Protein AF-A0A564XZX8-F1 (afdb_monomer_lite)

Secondary structure (DSSP, 8-state):
-----------PPPTTS--GGGSSS-EEEEEPPPPP-EEPSS--GGGGGG--HHHHHHHT--SSPPTT---SEEEE--EEEEE-SSSSGGGPEEE-HHHHHHTTPPPPPSEEEE---EEEEEEEEEEEPPPS-SSSEEEEEEEEEEEEEEE-TT-PEEEEEE-HHHHHHHH-S-EEEEEE-SSSSPEEEEEES--HHHHHHHTT-TTEEEE---TTS-EEEEEEPSPP--EEEEEEE-PPPPPS-SSSS------EEEEEEE---S-----

Foldseek 3Di:
DDDPDPPPPPDDDDPVPDDLVPQPFDKDKDKDDKDAWDFDPDPFVCVLCQEEALVCVVVVDDNADPPPRPFRGKIFMDIFIWGHHDPDPVRTDTDDPVSCVVVVHDTDDGMDGFDHKDKHKHWYWWDWDPFPDQAFKGKIWTDIWMWMWIADRVRDTDIDIDDLVVCCVGVNDQWWWKWQPPDLDITIGIDRPDDPVSVVVPVVDPRIDTFDDDPPGIRMDMGHHHHDFDFDWDWAKDDWDPWPDPDDDTDIDIDIDTDGDGDDPDDDDDD

pLDDT: mean 75.18, std 15.31, range [30.73, 94.5]

Radius of gyration: 41.41 Å; chains: 1; bounding box: 134×39×128 Å

Structure (mmCIF, N/CA/C/O backbone):
data_AF-A0A564XZX8-F1
#
_entry.id   AF-A0A564XZX8-F1
#
loop_
_atom_site.group_PDB
_atom_site.id
_atom_site.type_symbol
_atom_site.label_atom_id
_atom_site.label_alt_id
_atom_site.label_comp_id
_atom_site.label_asym_id
_atom_site.label_entity_id
_atom_site.label_seq_id
_atom_site.pdbx_PDB_ins_code
_atom_site.Cartn_x
_atom_site.Cartn_y
_atom_site.Cartn_z
_atom_site.occupancy
_atom_site.B_iso_or_equiv
_atom_site.auth_seq_id
_atom_site.auth_comp_id
_atom_site.auth_asym_id
_atom_site.auth_atom_id
_atom_site.pdbx_PDB_model_num
ATOM 1 N N . ARG A 1 1 ? -71.386 -5.939 56.416 1.00 38.88 1 ARG A N 1
ATOM 2 C CA . ARG A 1 1 ? -70.544 -6.925 55.703 1.00 38.88 1 ARG A CA 1
ATOM 3 C C . ARG A 1 1 ? -69.203 -6.256 55.475 1.00 38.88 1 ARG A C 1
ATOM 5 O O . ARG A 1 1 ? -69.186 -5.059 55.227 1.00 38.88 1 ARG A O 1
ATOM 12 N N . THR A 1 2 ? -68.163 -7.020 55.753 1.00 33.56 2 THR A N 1
ATOM 13 C CA . THR A 1 2 ? -66.735 -6.713 55.861 1.00 33.56 2 THR A CA 1
ATOM 14 C C . THR A 1 2 ? -66.173 -5.841 54.737 1.00 33.56 2 THR A C 1
ATOM 16 O O . THR A 1 2 ? -66.575 -5.964 53.584 1.00 33.56 2 THR A O 1
ATOM 19 N N . LEU A 1 3 ? -65.249 -4.954 55.116 1.00 39.19 3 LEU A N 1
ATOM 20 C CA . LEU A 1 3 ? -64.296 -4.296 54.228 1.00 39.19 3 LEU A CA 1
ATOM 21 C C . LEU A 1 3 ? -63.216 -5.331 53.884 1.00 39.19 3 LEU A C 1
ATOM 23 O O . LEU A 1 3 ? -62.416 -5.655 54.755 1.00 39.19 3 LEU A O 1
ATOM 27 N N . ASP A 1 4 ? -63.196 -5.842 52.655 1.00 39.91 4 ASP A N 1
ATOM 28 C CA . ASP A 1 4 ? -62.047 -6.590 52.133 1.00 39.91 4 ASP A CA 1
ATOM 29 C C . ASP A 1 4 ? -61.182 -5.615 51.333 1.00 39.91 4 ASP A C 1
ATOM 31 O O . ASP A 1 4 ? -61.347 -5.423 50.126 1.00 39.91 4 ASP A O 1
ATOM 35 N N . GLY A 1 5 ? -60.296 -4.928 52.056 1.00 40.62 5 GLY A N 1
ATOM 36 C CA . GLY A 1 5 ? -59.147 -4.266 51.462 1.00 40.62 5 GLY A CA 1
ATOM 37 C C . GLY A 1 5 ? -58.208 -5.348 50.951 1.00 40.62 5 GLY A C 1
ATOM 38 O O . GLY A 1 5 ? -57.590 -6.058 51.736 1.00 40.62 5 GLY A O 1
ATOM 39 N N . VAL A 1 6 ? -58.134 -5.502 49.633 1.00 47.78 6 VAL A N 1
ATOM 40 C CA . VAL A 1 6 ? -57.022 -6.215 49.013 1.00 47.78 6 VAL A CA 1
ATOM 41 C C . VAL A 1 6 ? -55.810 -5.322 49.222 1.00 47.78 6 VAL A C 1
ATOM 43 O O . VAL A 1 6 ? -55.776 -4.203 48.707 1.00 47.78 6 VAL A O 1
ATOM 46 N N . ASP A 1 7 ? -54.868 -5.795 50.027 1.00 45.97 7 ASP A N 1
ATOM 47 C CA . ASP A 1 7 ? -53.570 -5.176 50.260 1.00 45.97 7 ASP A CA 1
ATOM 48 C C . ASP A 1 7 ? -52.803 -5.063 48.932 1.00 45.97 7 ASP A C 1
ATOM 50 O O . ASP A 1 7 ? -51.959 -5.884 48.576 1.00 45.97 7 ASP A O 1
ATOM 54 N N . ASN A 1 8 ? -53.120 -4.019 48.168 1.00 45.31 8 ASN A N 1
ATOM 55 C CA . ASN A 1 8 ? -52.358 -3.561 47.017 1.00 45.31 8 ASN A CA 1
ATOM 56 C C . ASN A 1 8 ? -51.110 -2.834 47.530 1.00 45.31 8 ASN A C 1
ATOM 58 O O . ASN A 1 8 ? -50.985 -1.615 47.397 1.00 45.31 8 ASN A O 1
ATOM 62 N N . TYR A 1 9 ? -50.182 -3.570 48.142 1.00 50.59 9 TYR A N 1
ATOM 63 C CA . TYR A 1 9 ? -48.851 -3.038 48.403 1.00 50.59 9 TYR A CA 1
ATOM 64 C C . TYR A 1 9 ? -48.095 -2.941 47.078 1.00 50.59 9 TYR A C 1
ATOM 66 O O . TYR A 1 9 ? -47.495 -3.902 46.602 1.00 50.59 9 TYR A O 1
ATOM 74 N N . VAL A 1 10 ? -48.110 -1.751 46.481 1.00 49.25 10 VAL A N 1
ATOM 75 C CA . VAL A 1 10 ? -47.089 -1.347 45.514 1.00 49.25 10 VAL A CA 1
ATOM 76 C C . VAL A 1 10 ? -45.906 -0.848 46.337 1.00 49.25 10 VAL A C 1
ATOM 78 O O . VAL A 1 10 ? -45.852 0.313 46.734 1.00 49.25 10 VAL A O 1
ATOM 81 N N . GLY A 1 11 ? -44.992 -1.756 46.674 1.00 52.75 11 GLY A N 1
ATOM 82 C CA . GLY A 1 11 ? -43.720 -1.383 47.279 1.00 52.75 11 GLY A CA 1
ATOM 83 C C . GLY A 1 11 ? -42.841 -0.720 46.226 1.00 52.75 11 GLY A C 1
ATOM 84 O O . GLY A 1 11 ? -42.364 -1.388 45.314 1.00 52.75 11 GLY A O 1
ATOM 85 N N . THR A 1 12 ? -42.634 0.587 46.333 1.00 53.91 12 THR A N 1
ATOM 86 C CA . THR A 1 12 ? -41.534 1.269 45.646 1.00 53.91 12 THR A CA 1
ATOM 87 C C . THR A 1 12 ? -40.365 1.357 46.615 1.00 53.91 12 THR A C 1
ATOM 89 O O . THR A 1 12 ? -40.572 1.724 47.773 1.00 53.91 12 THR A O 1
ATOM 92 N N . GLU A 1 13 ? -39.152 1.027 46.171 1.00 54.97 13 GLU A N 1
ATOM 93 C CA . GLU A 1 13 ? -37.941 1.238 46.970 1.00 54.97 13 GLU A CA 1
ATOM 94 C C . GLU A 1 13 ? -37.908 2.690 47.485 1.00 54.97 13 GLU A C 1
ATOM 96 O O . GLU A 1 13 ? -37.969 3.642 46.706 1.00 54.97 13 GLU A O 1
ATOM 101 N N . SER A 1 14 ? -37.874 2.865 48.810 1.00 53.12 14 SER A N 1
ATOM 102 C CA . SER A 1 14 ? -37.805 4.178 49.456 1.00 53.12 14 SER A CA 1
ATOM 103 C C . SER A 1 14 ? -36.357 4.526 49.779 1.00 53.12 14 SER A C 1
ATOM 105 O O . SER A 1 14 ? -35.626 3.723 50.359 1.00 53.12 14 SER A O 1
ATOM 107 N N . VAL A 1 15 ? -35.963 5.762 49.461 1.00 52.53 15 VAL A N 1
ATOM 108 C CA . VAL A 1 15 ? -34.644 6.333 49.782 1.00 52.53 15 VAL A CA 1
ATOM 109 C C . VAL A 1 15 ? -34.392 6.373 51.297 1.00 52.53 15 VAL A C 1
ATOM 111 O O . VAL A 1 15 ? -33.235 6.333 51.708 1.00 52.53 15 VAL A O 1
ATOM 114 N N . GLU A 1 16 ? -35.452 6.404 52.111 1.00 53.22 16 GLU A N 1
ATOM 115 C CA . GLU A 1 16 ? -35.404 6.468 53.579 1.00 53.22 16 GLU A CA 1
ATOM 116 C C . GLU A 1 16 ? -35.283 5.089 54.248 1.00 53.22 16 GLU A C 1
ATOM 118 O O . GLU A 1 16 ? -34.921 5.007 55.418 1.00 53.22 16 GLU A O 1
ATOM 123 N N . CYS A 1 17 ? -35.564 3.996 53.530 1.00 55.59 17 CYS A N 1
ATOM 124 C CA . CYS A 1 17 ? -35.604 2.645 54.104 1.00 55.59 17 CYS A CA 1
ATOM 125 C C . CYS A 1 17 ? -34.334 1.819 53.850 1.00 55.59 17 CYS A C 1
ATOM 127 O O . CYS A 1 17 ? -34.326 0.623 54.142 1.00 55.59 17 CYS A O 1
ATOM 129 N N . PHE A 1 18 ? -33.281 2.418 53.286 1.00 59.75 18 PHE A N 1
ATOM 130 C CA . PHE A 1 18 ? -32.110 1.673 52.834 1.00 59.75 18 PHE A CA 1
ATOM 131 C C . PHE A 1 18 ? -30.796 2.198 53.433 1.00 59.75 18 PHE A C 1
ATOM 133 O O . PHE A 1 18 ? -30.196 3.146 52.921 1.00 59.75 18 PHE A O 1
ATOM 140 N N . GLU A 1 19 ? -30.346 1.554 54.517 1.00 63.94 19 GLU A N 1
ATOM 141 C CA . GLU A 1 19 ? -29.081 1.838 55.204 1.00 63.94 19 GLU A CA 1
ATOM 142 C C . GLU A 1 19 ? -28.016 0.779 54.859 1.00 63.94 19 GLU A C 1
ATOM 144 O O . GLU A 1 19 ? -28.132 -0.397 55.206 1.00 63.94 19 GLU A O 1
ATOM 149 N N . VAL A 1 20 ? -26.948 1.203 54.174 1.00 63.47 20 VAL A N 1
ATOM 150 C CA . VAL A 1 20 ? -25.816 0.341 53.769 1.00 63.47 20 VAL A CA 1
ATOM 151 C C . VAL A 1 20 ? -25.024 -0.153 54.993 1.00 63.47 20 VAL A C 1
ATOM 153 O O . VAL A 1 20 ? -24.454 -1.240 54.971 1.00 63.47 20 VAL A O 1
ATOM 156 N N . SER A 1 21 ? -25.040 0.618 56.085 1.00 63.91 21 SER A N 1
ATOM 157 C CA . SER A 1 21 ? -24.352 0.363 57.362 1.00 63.91 21 SER A CA 1
ATOM 158 C C . SER A 1 21 ? -24.792 -0.926 58.073 1.00 63.91 21 SER A C 1
ATOM 160 O O . SER A 1 21 ? -24.014 -1.483 58.845 1.00 63.91 21 SER A O 1
ATOM 162 N N . GLY A 1 22 ? -26.014 -1.412 57.819 1.00 61.94 22 GLY A N 1
ATOM 163 C CA . GLY A 1 22 ? -26.569 -2.625 58.435 1.00 61.94 22 GLY A CA 1
ATOM 164 C C . GLY A 1 22 ? -26.356 -3.914 57.634 1.00 61.94 22 GLY A C 1
ATOM 165 O O . GLY A 1 22 ? -26.648 -5.004 58.131 1.00 61.94 22 GLY A O 1
ATOM 166 N N . CYS A 1 23 ? -25.861 -3.819 56.397 1.00 62.38 23 CYS A N 1
ATOM 167 C CA . CYS A 1 23 ? -25.606 -4.984 55.555 1.00 62.38 23 CYS A CA 1
ATOM 168 C C . CYS A 1 23 ? -24.287 -5.644 55.986 1.00 62.38 23 CYS A C 1
ATOM 170 O O . CYS A 1 23 ? -23.209 -5.109 55.757 1.00 62.38 23 CYS A O 1
ATOM 172 N N . GLY A 1 24 ? -24.353 -6.812 56.630 1.00 57.25 24 GLY A N 1
ATOM 173 C CA . GLY A 1 24 ? -23.163 -7.607 56.936 1.00 57.25 24 GLY A CA 1
ATOM 174 C C . GLY A 1 24 ? -22.473 -8.080 55.652 1.00 57.25 24 GLY A C 1
ATOM 175 O O . GLY A 1 24 ? -22.951 -9.011 55.006 1.00 57.25 24 GLY A O 1
ATOM 176 N N . GLY A 1 25 ? -21.363 -7.437 55.287 1.00 64.88 25 GLY A N 1
ATOM 177 C CA . GLY A 1 25 ? -20.557 -7.748 54.102 1.00 64.88 25 GLY A CA 1
ATOM 178 C C . GLY A 1 25 ? -20.136 -6.489 53.341 1.00 64.88 25 GLY A C 1
ATOM 179 O O . GLY A 1 25 ? -20.838 -5.484 53.350 1.00 64.88 25 GLY A O 1
ATOM 180 N N . GLU A 1 26 ? -18.982 -6.532 52.679 1.00 82.12 26 GLU A N 1
ATOM 181 C CA . GLU A 1 26 ? -18.494 -5.413 51.867 1.00 82.12 26 GLU A CA 1
ATOM 182 C C . GLU A 1 26 ? -19.137 -5.440 50.468 1.00 82.12 26 GLU A C 1
ATOM 184 O O . GLU A 1 26 ? -19.206 -6.490 49.819 1.00 82.12 26 GLU A O 1
ATOM 189 N N . PHE A 1 27 ? -19.625 -4.283 50.003 1.00 86.56 27 PHE A N 1
ATOM 190 C CA . PHE A 1 27 ? -20.025 -4.089 48.609 1.00 86.56 27 PHE A CA 1
ATOM 191 C C . PHE A 1 27 ? -18.779 -3.942 47.742 1.00 86.56 27 PHE A C 1
ATOM 193 O O . PHE A 1 27 ? -17.814 -3.285 48.136 1.00 86.56 27 PHE A O 1
ATOM 200 N N . LYS A 1 28 ? -18.800 -4.517 46.540 1.00 89.69 28 LYS A N 1
ATOM 201 C CA . LYS A 1 28 ? -17.717 -4.346 45.568 1.00 89.69 28 LYS A CA 1
ATOM 202 C C . LYS A 1 28 ? -18.246 -4.363 44.141 1.00 89.69 28 LYS A C 1
ATOM 204 O O . LYS A 1 28 ? -19.210 -5.059 43.825 1.00 89.69 28 LYS A O 1
ATOM 209 N N . TRP A 1 29 ? -17.568 -3.623 43.271 1.00 91.44 29 TRP A N 1
ATOM 210 C CA . TRP A 1 29 ? -17.740 -3.758 41.831 1.00 91.44 29 TRP A CA 1
ATOM 211 C C . TRP A 1 29 ? -16.924 -4.943 41.331 1.00 91.44 29 TRP A C 1
ATOM 213 O O . TRP A 1 29 ? -15.715 -5.010 41.559 1.00 91.44 29 TRP A O 1
ATOM 223 N N . ILE A 1 30 ? -17.570 -5.846 40.606 1.00 91.38 30 ILE A N 1
ATOM 224 C CA . ILE A 1 30 ? -16.895 -6.876 39.820 1.00 91.38 30 ILE A CA 1
ATOM 225 C C . ILE A 1 30 ? -17.056 -6.552 38.340 1.00 91.38 30 ILE A C 1
ATOM 227 O O . ILE A 1 30 ? -18.105 -6.079 37.899 1.00 91.38 30 ILE A O 1
ATOM 231 N N . THR A 1 31 ? -16.000 -6.777 37.566 1.00 93.38 31 THR A N 1
ATOM 232 C CA . THR A 1 31 ? -16.025 -6.547 36.122 1.00 93.38 31 THR A CA 1
ATOM 233 C C . THR A 1 31 ? -15.784 -7.836 35.371 1.00 93.38 31 THR A C 1
ATOM 235 O O . THR A 1 31 ? -14.915 -8.614 35.763 1.00 93.38 31 THR A O 1
ATOM 238 N N . SER A 1 32 ? -16.478 -8.019 34.250 1.00 93.75 32 SER A N 1
ATOM 239 C CA . SER A 1 32 ? -16.121 -9.072 33.302 1.00 93.75 32 SER A CA 1
ATOM 240 C C . SER A 1 32 ? -14.749 -8.804 32.676 1.00 93.75 32 SER A C 1
ATOM 242 O O . SER A 1 32 ? -14.216 -7.687 32.728 1.00 93.75 32 SER A O 1
ATOM 244 N N . ALA A 1 33 ? -14.211 -9.817 31.996 1.00 94.44 33 ALA A N 1
ATOM 245 C CA . ALA A 1 33 ? -13.162 -9.592 31.013 1.00 94.44 33 ALA A CA 1
ATOM 246 C C . ALA A 1 33 ? -13.639 -8.594 29.939 1.00 94.44 33 ALA A C 1
ATOM 248 O O . ALA A 1 33 ? -14.839 -8.470 29.667 1.00 94.44 33 ALA A O 1
ATOM 249 N N . TRP A 1 34 ? -12.689 -7.873 29.344 1.00 92.56 34 TRP A N 1
ATOM 250 C CA . TRP A 1 34 ? -12.960 -7.021 28.190 1.00 92.56 34 TRP A CA 1
ATOM 251 C C . TRP A 1 34 ? -13.344 -7.863 26.973 1.00 92.56 34 TRP A C 1
ATOM 253 O O . TRP A 1 34 ? -12.759 -8.920 26.742 1.00 92.56 34 TRP A O 1
ATOM 263 N N . SER A 1 35 ? -14.284 -7.364 26.173 1.00 91.12 35 SER A N 1
ATOM 264 C CA . SER A 1 35 ? -14.565 -7.903 24.846 1.00 91.12 35 SER A CA 1
ATOM 265 C C . SER A 1 35 ? -13.373 -7.716 23.906 1.00 91.12 35 SER A C 1
ATOM 267 O O . SER A 1 35 ? -12.480 -6.897 24.150 1.00 91.12 35 SER A O 1
ATOM 269 N N . GLU A 1 36 ? -13.419 -8.402 22.765 1.00 87.31 36 GLU A N 1
ATOM 270 C CA . GLU A 1 36 ? -12.578 -8.058 21.620 1.00 87.31 36 GLU A CA 1
ATOM 271 C C . GLU A 1 36 ? -12.793 -6.597 21.198 1.00 87.31 36 GLU A C 1
ATOM 273 O O . GLU A 1 36 ? -13.852 -5.999 21.443 1.00 87.31 36 GLU A O 1
ATOM 278 N N . CYS A 1 37 ? -11.760 -6.011 20.590 1.00 83.50 37 CYS A N 1
ATOM 279 C CA . CYS A 1 37 ? -11.798 -4.628 20.140 1.00 83.50 37 CYS A CA 1
ATOM 280 C C . CYS A 1 37 ? -12.680 -4.509 18.895 1.00 83.50 37 CYS A C 1
ATOM 282 O O . CYS A 1 37 ? -12.335 -5.019 17.830 1.00 83.50 37 CYS A O 1
ATOM 284 N N . ARG A 1 38 ? -13.819 -3.822 19.012 1.00 82.00 38 ARG A N 1
ATOM 285 C CA . ARG A 1 38 ? -14.711 -3.586 17.875 1.00 82.00 38 ARG A CA 1
ATOM 286 C C . ARG A 1 38 ? -14.299 -2.305 17.157 1.00 82.00 38 ARG A C 1
ATOM 288 O O . ARG A 1 38 ? -14.266 -1.246 17.780 1.00 82.00 38 ARG A O 1
ATOM 295 N N . GLN A 1 39 ? -14.029 -2.392 15.855 1.00 73.75 39 GLN A N 1
ATOM 296 C CA . GLN A 1 39 ? -13.743 -1.228 15.011 1.00 73.75 39 GLN A CA 1
ATOM 297 C C . GLN A 1 39 ? -14.902 -0.223 15.055 1.00 73.75 39 GLN A C 1
ATOM 299 O O . GLN A 1 39 ? -16.070 -0.613 14.963 1.00 73.75 39 GLN A O 1
ATOM 304 N N . ASN A 1 40 ? -14.590 1.068 15.169 1.00 64.81 40 ASN A N 1
ATOM 305 C CA . ASN A 1 40 ? -15.594 2.119 15.029 1.00 64.81 40 ASN A CA 1
ATOM 306 C C . ASN A 1 40 ? -15.712 2.467 13.535 1.00 64.81 40 ASN A C 1
ATOM 308 O O . ASN A 1 40 ? -14.711 2.740 12.884 1.00 64.81 40 ASN A O 1
ATOM 312 N N . THR A 1 41 ? -16.917 2.426 12.966 1.00 52.06 41 THR A N 1
ATOM 313 C CA . THR A 1 41 ? -17.177 2.444 11.508 1.00 52.06 41 THR A CA 1
ATOM 314 C C . THR A 1 41 ? -16.875 3.768 10.787 1.00 52.06 41 THR A C 1
ATOM 316 O O . THR A 1 41 ? -17.246 3.930 9.626 1.00 52.06 41 THR A O 1
ATOM 319 N N . ALA A 1 42 ? -16.210 4.726 11.432 1.00 51.09 42 ALA A N 1
ATOM 320 C CA . ALA A 1 42 ? -15.686 5.902 10.753 1.00 51.09 42 ALA A CA 1
ATOM 321 C C . ALA A 1 42 ? -14.278 5.564 10.263 1.00 51.09 42 ALA A C 1
ATOM 323 O O . ALA A 1 42 ? -13.377 5.401 11.078 1.00 51.09 42 ALA A O 1
ATOM 324 N N . TYR A 1 43 ? -14.136 5.413 8.944 1.00 53.41 43 TYR A N 1
ATOM 325 C CA . TYR A 1 43 ? -12.883 5.278 8.195 1.00 53.41 43 TYR A CA 1
ATOM 326 C C . TYR A 1 43 ? -11.799 6.164 8.838 1.00 53.41 43 TYR A C 1
ATOM 328 O O . TYR A 1 43 ? -11.806 7.382 8.675 1.00 53.41 43 TYR A O 1
ATOM 336 N N . SER A 1 44 ? -10.984 5.555 9.700 1.00 56.81 44 SER A N 1
ATOM 337 C CA . SER A 1 44 ? -10.146 6.248 10.680 1.00 56.81 44 SER A CA 1
ATOM 338 C C . SER A 1 44 ? -8.883 6.798 10.022 1.00 56.81 44 SER A C 1
ATOM 340 O O . SER A 1 44 ? -8.612 6.507 8.856 1.00 56.81 44 SER A O 1
ATOM 342 N N . ASP A 1 45 ? -8.055 7.520 10.783 1.00 57.94 45 ASP A N 1
ATOM 343 C CA . ASP A 1 45 ? -6.692 7.931 10.399 1.00 57.94 45 ASP A CA 1
ATOM 344 C C . ASP A 1 45 ? -5.854 6.779 9.790 1.00 57.94 45 ASP A C 1
ATOM 346 O O . ASP A 1 45 ? -4.887 7.014 9.072 1.00 57.94 45 ASP A O 1
ATOM 350 N N . MET A 1 46 ? -6.234 5.514 10.020 1.00 63.59 46 MET A N 1
ATOM 351 C CA . MET A 1 46 ? -5.612 4.339 9.399 1.00 63.59 46 MET A CA 1
ATOM 352 C C . MET A 1 46 ? -5.797 4.275 7.877 1.00 63.59 46 MET A C 1
ATOM 354 O O . MET A 1 46 ? -4.987 3.644 7.205 1.00 63.59 46 MET A O 1
ATOM 358 N N . GLY A 1 47 ? -6.812 4.938 7.313 1.00 67.81 47 GLY A N 1
ATOM 359 C CA . GLY A 1 47 ? -6.997 5.042 5.864 1.00 67.81 47 GLY A CA 1
ATOM 360 C C . GLY A 1 47 ? -5.810 5.708 5.161 1.00 67.81 47 GLY A C 1
ATOM 361 O O . GLY A 1 47 ? -5.459 5.298 4.056 1.00 67.81 47 GLY A O 1
ATOM 362 N N . ALA A 1 48 ? -5.130 6.645 5.833 1.00 70.12 48 ALA A N 1
ATOM 363 C CA . ALA A 1 48 ? -3.896 7.273 5.352 1.00 70.12 48 ALA A CA 1
ATOM 364 C C . ALA A 1 48 ? -2.759 6.257 5.1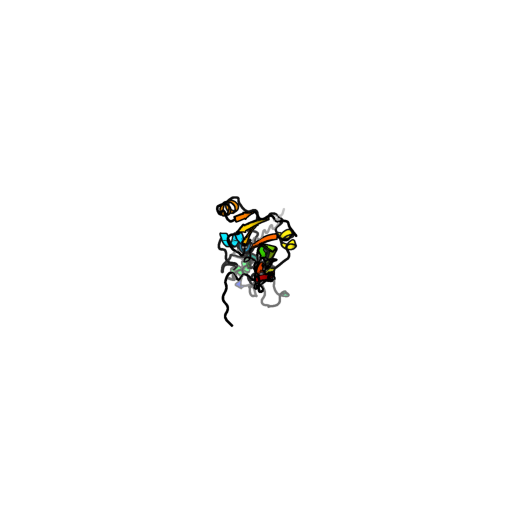48 1.00 70.12 48 ALA A C 1
ATOM 366 O O . ALA A 1 48 ? -1.991 6.328 4.184 1.00 70.12 48 ALA A O 1
ATOM 367 N N . LEU A 1 49 ? -2.690 5.231 6.006 1.00 73.44 49 LEU A N 1
ATOM 368 C CA . LEU A 1 49 ? -1.729 4.136 5.852 1.00 73.44 49 LEU A CA 1
ATOM 369 C C . LEU A 1 49 ? -2.023 3.263 4.633 1.00 73.44 49 LEU A C 1
ATOM 371 O O . LEU A 1 49 ? -1.142 2.522 4.216 1.00 73.44 49 LEU A O 1
ATOM 375 N N . CYS A 1 50 ? -3.219 3.339 4.061 1.00 79.88 50 CYS A N 1
ATOM 376 C CA . CYS A 1 50 ? -3.617 2.563 2.888 1.00 79.88 50 CYS A CA 1
ATOM 377 C C . CYS A 1 50 ? -3.545 3.374 1.599 1.00 79.88 50 CYS A C 1
ATOM 379 O O . CYS A 1 50 ? -3.864 2.860 0.533 1.00 79.88 50 CYS A O 1
ATOM 381 N N . TYR A 1 51 ? -3.145 4.642 1.676 1.00 78.50 51 TYR A N 1
ATOM 382 C CA . TYR A 1 51 ? -2.980 5.459 0.491 1.00 78.50 51 TYR A CA 1
ATOM 383 C C . TYR A 1 51 ? -1.853 4.931 -0.391 1.00 78.50 51 TYR A C 1
ATOM 385 O O . TYR A 1 51 ? -0.784 4.530 0.085 1.00 78.50 51 TYR A O 1
ATOM 393 N N . SER A 1 52 ? -2.111 4.966 -1.697 1.00 72.94 52 SER A N 1
ATOM 394 C CA . SER A 1 52 ? -1.106 4.728 -2.722 1.00 72.94 52 SER A CA 1
ATOM 395 C C . SER A 1 52 ? 0.044 5.734 -2.610 1.00 72.94 52 SER A C 1
ATOM 397 O O . SER A 1 52 ? -0.106 6.848 -2.096 1.00 72.94 52 SER A O 1
ATOM 399 N N . THR A 1 53 ? 1.220 5.358 -3.117 1.00 69.25 53 THR A N 1
ATOM 400 C CA . THR A 1 53 ? 2.443 6.177 -3.018 1.00 69.25 53 THR A CA 1
ATOM 401 C C . THR A 1 53 ? 2.262 7.584 -3.596 1.00 69.25 53 THR A C 1
ATOM 403 O O . THR A 1 53 ? 2.804 8.552 -3.063 1.00 69.25 53 THR A O 1
ATOM 406 N N . LEU A 1 54 ? 1.459 7.723 -4.655 1.00 63.78 54 LEU A N 1
ATOM 407 C CA . LEU A 1 54 ? 1.124 9.020 -5.244 1.00 63.78 54 LEU A CA 1
ATOM 408 C C . LEU A 1 54 ? 0.421 9.937 -4.242 1.00 63.78 54 LEU A C 1
ATOM 410 O O . LEU A 1 54 ? 0.770 11.106 -4.092 1.00 63.78 54 LEU A O 1
ATOM 414 N N . ARG A 1 55 ? -0.567 9.386 -3.546 1.00 69.31 55 ARG A N 1
ATOM 415 C CA . ARG A 1 55 ? -1.389 10.112 -2.591 1.00 69.31 55 ARG A CA 1
ATOM 416 C C . ARG A 1 55 ? -0.570 10.490 -1.352 1.00 69.31 55 ARG A C 1
ATOM 418 O O . ARG A 1 55 ? -0.615 11.636 -0.922 1.00 69.31 55 ARG A O 1
ATOM 425 N N . GLN A 1 56 ? 0.302 9.603 -0.878 1.00 72.38 56 GLN A N 1
ATOM 426 C CA . GLN A 1 56 ? 1.266 9.929 0.184 1.00 72.38 56 GLN A CA 1
ATOM 427 C C . GLN A 1 56 ? 2.218 11.073 -0.207 1.00 72.38 56 GLN A C 1
ATOM 429 O O . GLN A 1 56 ? 2.458 11.975 0.593 1.00 72.38 56 GLN A O 1
ATOM 434 N N . MET A 1 57 ? 2.718 11.075 -1.448 1.00 62.69 57 MET A N 1
ATOM 435 C CA . MET A 1 57 ? 3.590 12.136 -1.973 1.00 62.69 57 MET A CA 1
ATOM 436 C C . MET A 1 57 ? 2.881 13.493 -2.076 1.00 62.69 57 MET A C 1
ATOM 438 O O . MET A 1 57 ? 3.498 14.523 -1.815 1.00 62.69 57 MET A O 1
ATOM 442 N N . LEU A 1 58 ? 1.600 13.507 -2.457 1.00 60.97 58 LEU A N 1
ATOM 443 C CA . LEU A 1 58 ? 0.810 14.736 -2.589 1.00 60.97 58 LEU A CA 1
ATOM 444 C C . LEU A 1 58 ? 0.421 15.342 -1.239 1.00 60.97 58 LEU A C 1
ATOM 446 O O . LEU A 1 58 ? 0.435 16.563 -1.094 1.00 60.97 58 LEU A O 1
ATOM 450 N N . TYR A 1 59 ? 0.068 14.494 -0.272 1.00 64.56 59 TYR A N 1
ATOM 451 C CA . TYR A 1 59 ? -0.481 14.929 1.013 1.00 64.56 59 TYR A CA 1
ATOM 452 C C . TYR A 1 59 ? 0.548 14.937 2.156 1.00 64.56 59 TYR A C 1
ATOM 454 O O . TYR A 1 59 ? 0.247 15.432 3.238 1.00 64.56 59 TYR A O 1
ATOM 462 N N . GLY A 1 60 ? 1.781 14.467 1.918 1.00 58.38 60 GLY A N 1
ATOM 463 C CA . GLY A 1 60 ? 2.884 14.542 2.884 1.00 58.38 60 GLY A CA 1
ATOM 464 C C . GLY A 1 60 ? 2.666 13.699 4.143 1.00 58.38 60 GLY A C 1
ATOM 465 O O . GLY A 1 60 ? 3.164 14.049 5.213 1.00 58.38 60 GLY A O 1
ATOM 466 N N . GLU A 1 61 ? 1.897 12.616 4.041 1.00 62.84 61 GLU A N 1
ATOM 467 C CA . GLU A 1 61 ? 1.509 11.801 5.191 1.00 62.84 61 GLU A CA 1
ATOM 468 C C . GLU A 1 61 ? 2.597 10.780 5.561 1.00 62.84 61 GLU A C 1
ATOM 470 O O . GLU A 1 61 ? 3.130 10.055 4.720 1.00 62.84 61 GLU A O 1
ATOM 475 N N . SER A 1 62 ? 2.940 10.737 6.852 1.00 55.00 62 SER A N 1
ATOM 476 C CA . SER A 1 62 ? 3.928 9.809 7.410 1.00 55.00 62 SER A CA 1
ATOM 477 C C . SER A 1 62 ? 3.354 8.393 7.521 1.00 55.00 62 SER A C 1
ATOM 479 O O . SER A 1 62 ? 2.213 8.214 7.937 1.00 55.00 62 SER A O 1
ATOM 481 N N . GLN A 1 63 ? 4.176 7.371 7.257 1.00 57.22 63 GLN A N 1
ATOM 482 C CA . GLN A 1 63 ? 3.836 5.944 7.439 1.00 57.22 63 GLN A CA 1
ATOM 483 C C . GLN A 1 63 ? 3.656 5.531 8.914 1.00 57.22 63 GLN A C 1
ATOM 485 O O . GLN A 1 63 ? 3.460 4.358 9.229 1.00 57.22 63 GLN A O 1
ATOM 490 N N . THR A 1 64 ? 3.766 6.483 9.834 1.00 55.78 64 THR A N 1
ATOM 491 C CA . THR A 1 64 ? 3.652 6.271 11.270 1.00 55.78 64 THR A CA 1
ATOM 492 C C . THR A 1 64 ? 2.278 6.704 11.741 1.00 55.78 64 THR A C 1
ATOM 494 O O . THR A 1 64 ? 1.878 7.845 11.507 1.00 55.78 64 THR A O 1
ATOM 497 N N . ILE A 1 65 ? 1.608 5.829 12.482 1.00 57.72 65 ILE A N 1
ATOM 498 C CA . ILE A 1 65 ? 0.415 6.185 13.246 1.00 57.72 65 ILE A CA 1
ATOM 499 C C . ILE A 1 65 ? 0.769 7.389 14.142 1.00 57.72 65 ILE A C 1
ATOM 501 O O . ILE A 1 65 ? 1.705 7.277 14.941 1.00 57.72 65 ILE A O 1
ATOM 505 N N . PRO A 1 66 ? 0.096 8.552 14.010 1.00 54.81 66 PRO A N 1
ATOM 506 C CA . PRO A 1 66 ? 0.379 9.705 14.853 1.00 54.81 66 PRO A CA 1
ATOM 507 C C . PRO A 1 66 ? 0.245 9.319 16.327 1.00 54.81 66 PRO A C 1
ATOM 509 O O . PRO A 1 66 ? -0.742 8.684 16.715 1.00 54.81 66 PRO A O 1
ATOM 512 N N . ASN A 1 67 ? 1.216 9.717 17.155 1.00 46.66 67 ASN A N 1
ATOM 513 C CA . ASN A 1 67 ? 1.094 9.609 18.607 1.00 46.66 67 ASN A CA 1
ATOM 514 C C . ASN A 1 67 ? -0.143 10.410 19.042 1.00 46.66 67 ASN A C 1
ATOM 516 O O . ASN A 1 67 ? -0.133 11.637 18.980 1.00 46.66 67 ASN A O 1
ATOM 520 N N . GLY A 1 68 ? -1.209 9.716 19.447 1.00 51.97 68 GLY A N 1
ATOM 521 C CA . GLY A 1 68 ? -2.496 10.335 19.787 1.00 51.97 68 GLY A CA 1
ATOM 522 C C . GLY A 1 68 ? -3.595 10.207 18.725 1.00 51.97 68 GLY A C 1
ATOM 523 O O . GLY A 1 68 ? -4.648 10.821 18.893 1.00 51.97 68 GLY A O 1
ATOM 524 N N . SER A 1 69 ? -3.395 9.415 17.666 1.00 55.84 69 SER A N 1
ATOM 525 C CA . SER A 1 69 ? -4.492 8.997 16.779 1.00 55.84 69 SER A CA 1
ATOM 526 C C . SER A 1 69 ? -5.596 8.339 17.607 1.00 55.84 69 SER A C 1
ATOM 528 O O . SER A 1 69 ? -5.380 7.430 18.415 1.00 55.84 69 SER A O 1
ATOM 530 N N . SER A 1 70 ? -6.791 8.901 17.478 1.00 51.59 70 SER A N 1
ATOM 531 C CA . SER A 1 70 ? -7.926 8.554 18.316 1.00 51.59 70 SER A CA 1
ATOM 532 C C . SER A 1 70 ? -8.441 7.177 17.914 1.00 51.59 70 SER A C 1
ATOM 534 O O . SER A 1 70 ? -9.125 7.034 16.913 1.00 51.59 70 SER A O 1
ATOM 536 N N . PHE A 1 71 ? -8.108 6.176 18.727 1.00 61.69 71 PHE A N 1
ATOM 537 C CA . PHE A 1 71 ? -8.956 5.020 19.032 1.00 61.69 71 PHE A CA 1
ATOM 538 C C . PHE A 1 71 ? -9.559 4.303 17.808 1.00 61.69 71 PHE A C 1
ATOM 540 O O . PHE A 1 71 ? -10.668 4.603 17.368 1.00 61.69 71 PHE A O 1
ATOM 547 N N . THR A 1 72 ? -8.864 3.287 17.290 1.00 69.81 72 THR A N 1
ATOM 548 C CA . THR A 1 72 ? -9.322 2.538 16.104 1.00 69.81 72 THR A CA 1
ATOM 549 C C . THR A 1 72 ? -10.444 1.537 16.423 1.00 69.81 72 THR A C 1
ATOM 551 O O . THR A 1 72 ? -11.049 0.963 15.518 1.00 69.81 72 THR A O 1
ATOM 554 N N . GLY A 1 73 ? -10.798 1.385 17.703 1.00 75.69 73 GLY A N 1
ATOM 555 C CA . GLY A 1 73 ? -11.983 0.668 18.151 1.00 75.69 73 GLY A CA 1
ATOM 556 C C . GLY A 1 73 ? -12.346 0.902 19.619 1.00 75.69 73 GLY A C 1
ATOM 557 O O . GLY A 1 73 ? -11.661 1.612 20.364 1.00 75.69 73 GLY A O 1
ATOM 558 N N . VAL A 1 74 ? -13.448 0.280 20.037 1.00 83.88 74 VAL A N 1
ATOM 559 C CA . VAL A 1 74 ? -13.951 0.275 21.416 1.00 83.88 74 VAL A CA 1
ATOM 560 C C . VAL A 1 74 ? -14.124 -1.170 21.874 1.00 83.88 74 VAL A C 1
ATOM 562 O O . VAL A 1 74 ? -14.715 -1.992 21.171 1.00 83.88 74 VAL A O 1
ATOM 565 N N . ARG A 1 75 ? -13.623 -1.477 23.071 1.00 87.88 75 ARG A N 1
ATOM 566 C CA . ARG A 1 75 ? -13.915 -2.722 23.786 1.00 87.88 75 ARG A CA 1
ATOM 567 C C . ARG A 1 75 ? -14.831 -2.434 24.962 1.00 87.88 75 ARG A C 1
ATOM 569 O O . ARG A 1 75 ? -14.719 -1.385 25.604 1.00 87.88 75 ARG A O 1
ATOM 576 N N . SER A 1 76 ? -15.726 -3.368 25.245 1.00 92.62 76 SER A N 1
ATOM 577 C CA . SER A 1 76 ? -16.725 -3.236 26.300 1.00 92.62 76 SER A CA 1
ATOM 578 C C . SER A 1 76 ? -16.565 -4.333 27.345 1.00 92.62 76 SER A C 1
ATOM 580 O O . SER A 1 76 ? -16.134 -5.440 27.035 1.00 92.62 76 SER A O 1
ATOM 582 N N . ARG A 1 77 ? -16.904 -4.029 28.593 1.00 94.31 77 ARG A N 1
ATOM 583 C CA . ARG A 1 77 ? -17.030 -4.997 29.690 1.00 94.31 77 ARG A CA 1
ATOM 584 C C . ARG A 1 77 ? -18.244 -4.628 30.526 1.00 94.31 77 ARG A C 1
ATOM 586 O O . ARG A 1 77 ? -18.647 -3.470 30.513 1.00 94.31 77 ARG A O 1
ATOM 593 N N . THR A 1 78 ? -18.788 -5.575 31.274 1.00 93.12 78 THR A N 1
ATOM 594 C CA . THR A 1 78 ? -19.893 -5.296 32.199 1.00 93.12 78 THR A CA 1
ATOM 595 C C . THR A 1 78 ? -19.362 -5.059 33.603 1.00 93.12 78 THR A C 1
ATOM 597 O O . THR A 1 78 ? -18.488 -5.809 34.054 1.00 93.12 78 THR A O 1
ATOM 600 N N . ALA A 1 79 ? -19.909 -4.071 34.302 1.00 94.50 79 ALA A N 1
ATOM 601 C CA . ALA A 1 79 ? -19.664 -3.824 35.717 1.00 94.50 79 ALA A CA 1
ATOM 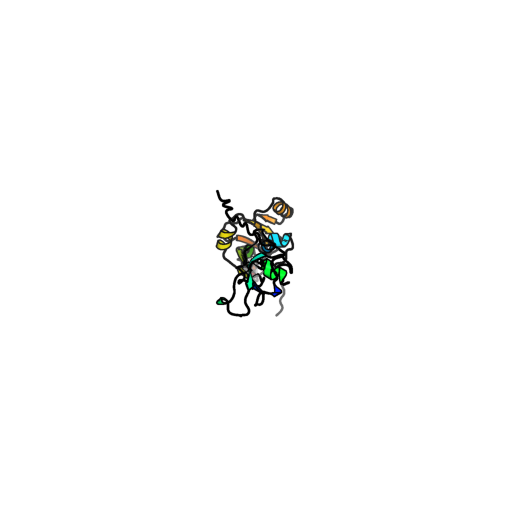602 C C . ALA A 1 79 ? -20.909 -4.192 36.529 1.00 94.50 79 ALA A C 1
ATOM 604 O O . ALA A 1 79 ? -21.984 -3.655 36.289 1.00 94.50 79 ALA A O 1
ATOM 605 N N . LYS A 1 80 ? -20.769 -5.095 37.501 1.00 93.00 80 LYS A N 1
ATOM 606 C CA . LYS A 1 80 ? -21.870 -5.516 38.377 1.00 93.00 80 LYS A CA 1
ATOM 607 C C . LYS A 1 80 ? -21.537 -5.231 39.832 1.00 93.00 80 LYS A C 1
ATOM 609 O O . LYS A 1 80 ? -20.403 -5.447 40.262 1.00 93.00 80 LYS A O 1
ATOM 614 N N . CYS A 1 81 ? -22.524 -4.753 40.583 1.00 91.12 81 CYS A N 1
ATOM 615 C CA . CYS A 1 81 ? -22.403 -4.586 42.024 1.00 91.12 81 CYS A CA 1
ATOM 616 C C . CYS A 1 81 ? -22.721 -5.918 42.710 1.00 91.12 81 CYS A C 1
ATOM 618 O O . CYS A 1 81 ? -23.723 -6.560 42.389 1.00 91.12 81 CYS A O 1
ATOM 620 N N . VAL A 1 82 ? -21.873 -6.348 43.642 1.00 90.44 82 VAL A N 1
ATOM 621 C CA . VAL A 1 82 ? -22.109 -7.562 44.432 1.00 90.44 82 VAL A CA 1
ATOM 622 C C . VAL A 1 82 ? -21.909 -7.308 45.919 1.00 90.44 82 VAL A C 1
ATOM 624 O O . VAL A 1 82 ? -21.086 -6.482 46.320 1.00 90.44 82 VAL A O 1
ATOM 627 N N . LEU A 1 83 ? -22.653 -8.056 46.730 1.00 86.25 83 LEU A N 1
ATOM 628 C CA . LEU A 1 83 ? -22.518 -8.114 48.181 1.00 86.25 83 LEU A CA 1
ATOM 629 C C . LEU A 1 83 ? -21.844 -9.436 48.566 1.00 86.25 83 LEU A C 1
ATOM 631 O O . LEU A 1 83 ? -22.371 -10.510 48.257 1.00 86.25 83 LEU A O 1
ATOM 635 N N . GLY A 1 84 ? -20.695 -9.374 49.245 1.00 77.19 84 GLY A N 1
ATOM 636 C CA . GLY A 1 84 ? -20.028 -10.577 49.745 1.00 77.19 84 GLY A CA 1
ATOM 637 C C . GLY A 1 84 ? -18.619 -10.327 50.280 1.00 77.19 84 GLY A C 1
ATOM 638 O O . GLY A 1 84 ? -17.801 -9.678 49.638 1.00 77.19 84 GLY A O 1
ATOM 639 N N . SER A 1 85 ? -18.319 -10.908 51.444 1.00 65.75 85 SER A N 1
ATOM 640 C CA . SER A 1 85 ? -17.029 -10.771 52.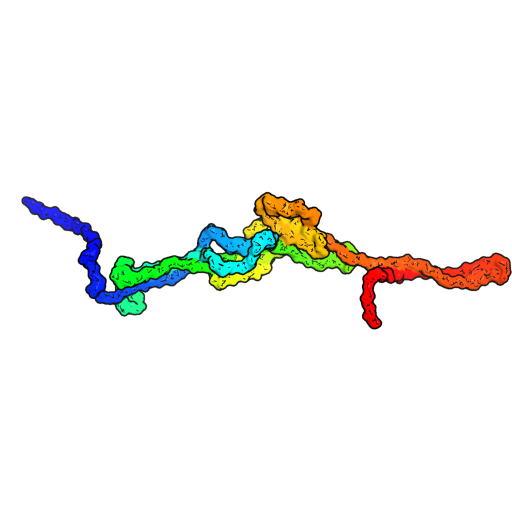142 1.00 65.75 85 SER A CA 1
ATOM 641 C C . SER A 1 85 ? -15.916 -11.694 51.602 1.00 65.75 85 SER A C 1
ATOM 643 O O . SER A 1 85 ? -14.804 -11.666 52.124 1.00 65.75 85 SER A O 1
ATOM 645 N N . GLY A 1 86 ? -16.205 -12.542 50.603 1.00 60.53 86 GLY A N 1
ATOM 646 C CA . GLY A 1 86 ? -15.302 -13.585 50.096 1.00 60.53 86 GLY A CA 1
ATOM 647 C C . GLY A 1 86 ? -14.724 -13.317 48.698 1.00 60.53 86 GLY A C 1
ATOM 648 O O . GLY A 1 86 ? -15.305 -12.593 47.883 1.00 60.53 86 GLY A O 1
ATOM 649 N N . SER A 1 87 ? -13.571 -13.930 48.402 1.00 58.28 87 SER A N 1
ATOM 650 C CA . SER A 1 87 ? -12.936 -13.939 47.071 1.00 58.28 87 SER A CA 1
ATOM 651 C C . SER A 1 87 ? -13.577 -14.926 46.088 1.00 58.28 87 SER A C 1
ATOM 653 O O . SER A 1 87 ? -13.359 -14.797 44.888 1.00 58.28 87 SER A O 1
ATOM 655 N N . ASN A 1 88 ? -14.359 -15.893 46.578 1.00 63.56 88 ASN A N 1
ATOM 656 C CA . ASN A 1 88 ? -15.027 -16.902 45.755 1.00 63.56 88 ASN A CA 1
ATOM 657 C C . ASN A 1 88 ? -16.254 -16.302 45.050 1.00 63.56 88 ASN A C 1
ATOM 659 O O . ASN A 1 88 ? -16.986 -15.515 45.649 1.00 63.56 88 ASN A O 1
ATOM 663 N N . GLU A 1 89 ? -16.470 -16.647 43.778 1.00 66.25 89 GLU A N 1
ATOM 664 C CA . GLU A 1 89 ? -17.599 -16.152 42.967 1.00 66.25 89 GLU A CA 1
ATOM 665 C C . GLU A 1 89 ? -18.958 -16.704 43.435 1.00 66.25 89 GLU A C 1
ATOM 667 O O . GLU A 1 89 ? -19.965 -16.017 43.309 1.00 66.25 89 GLU A O 1
ATOM 672 N N . GLU A 1 90 ? -18.993 -17.893 44.044 1.00 67.62 90 GLU A N 1
ATOM 673 C CA . GLU A 1 90 ? -20.234 -18.552 44.494 1.00 67.62 90 GLU A CA 1
ATOM 674 C C . GLU A 1 90 ? -20.888 -17.886 45.720 1.00 67.62 90 GLU A C 1
ATOM 676 O O . GLU A 1 90 ? -22.102 -17.971 45.895 1.00 67.62 90 GLU A O 1
ATOM 681 N N . ASP A 1 91 ? -20.110 -17.170 46.539 1.00 69.38 91 ASP A N 1
ATOM 682 C CA . ASP A 1 91 ? -20.611 -16.456 47.725 1.00 69.38 91 ASP A CA 1
ATOM 683 C C . ASP A 1 91 ? -21.096 -15.028 47.404 1.00 69.38 91 ASP A C 1
ATOM 685 O O . ASP A 1 91 ? -21.567 -14.304 48.289 1.00 69.38 91 ASP A O 1
ATOM 689 N N . GLN A 1 92 ? -20.958 -14.590 46.147 1.00 82.00 92 GLN A N 1
ATOM 690 C CA . GLN A 1 92 ? -21.263 -13.228 45.716 1.00 82.00 92 GLN A CA 1
ATOM 691 C C . GLN A 1 92 ? -22.701 -13.136 45.215 1.00 82.00 92 GLN A C 1
ATOM 693 O O . GLN A 1 92 ? -23.096 -13.804 44.261 1.00 82.00 92 GLN A O 1
ATOM 698 N N . ARG A 1 93 ? -23.494 -12.266 45.844 1.00 83.38 93 ARG A N 1
ATOM 699 C CA . ARG A 1 93 ? -24.869 -11.992 45.412 1.00 83.38 93 ARG A CA 1
ATOM 700 C C . ARG A 1 93 ? -24.921 -10.694 44.623 1.00 83.38 93 ARG A C 1
ATOM 702 O O . ARG A 1 93 ? -24.470 -9.664 45.117 1.00 83.38 93 ARG A O 1
ATOM 709 N N . GLU A 1 94 ? -25.470 -10.758 43.411 1.00 85.75 94 GLU A N 1
ATOM 710 C CA . GLU A 1 94 ? -25.712 -9.584 42.569 1.00 85.75 94 GLU A CA 1
ATOM 711 C C . GLU A 1 94 ? -26.684 -8.630 43.273 1.00 85.75 94 GLU A C 1
ATOM 713 O O . GLU A 1 94 ? -27.750 -9.036 43.741 1.00 85.75 94 GLU A O 1
ATOM 718 N N . ALA A 1 95 ? -26.275 -7.369 43.383 1.00 86.56 95 ALA A N 1
ATOM 719 C CA . ALA A 1 95 ? -27.022 -6.288 44.005 1.00 86.56 95 ALA A CA 1
ATOM 720 C C . ALA A 1 95 ? -27.256 -5.165 42.978 1.00 86.56 95 ALA A C 1
ATOM 722 O O . ALA A 1 95 ? -26.468 -5.018 42.037 1.00 86.56 95 ALA A O 1
ATOM 723 N N . PRO A 1 96 ? -28.308 -4.343 43.135 1.00 88.19 96 PRO A N 1
ATOM 724 C CA . PRO A 1 96 ? -28.516 -3.193 42.263 1.00 88.19 96 PRO A CA 1
ATOM 725 C C . PRO A 1 96 ? -27.340 -2.206 42.330 1.00 88.19 96 PRO A C 1
ATOM 727 O O . PRO A 1 96 ? -26.767 -1.966 43.391 1.00 88.19 96 PRO A O 1
ATOM 730 N N . GLU A 1 97 ? -26.997 -1.588 41.198 1.00 89.06 97 GLU A N 1
ATOM 731 C CA . GLU A 1 97 ? -25.829 -0.696 41.062 1.00 89.06 97 GLU A CA 1
ATOM 732 C C . GLU A 1 97 ? -25.789 0.441 42.097 1.00 89.06 97 GLU A C 1
ATOM 734 O O . GLU A 1 97 ? -24.731 0.762 42.643 1.00 89.06 97 GLU A O 1
ATOM 739 N N . GLN A 1 98 ? -26.964 0.979 42.436 1.00 86.94 98 GLN A N 1
ATOM 740 C CA . GLN A 1 98 ? -27.156 2.066 43.402 1.00 86.94 98 GLN A CA 1
ATOM 741 C C . GLN A 1 98 ? -26.571 1.753 44.790 1.00 86.94 98 GLN A C 1
ATOM 743 O O . GLN A 1 98 ? -26.250 2.665 45.552 1.00 86.94 98 GLN A O 1
ATOM 748 N N . TYR A 1 99 ? -26.429 0.470 45.136 1.00 85.62 99 TYR A N 1
ATOM 749 C CA . TYR A 1 99 ? -25.907 0.027 46.427 1.00 85.62 99 TYR A CA 1
ATOM 750 C C . TYR A 1 99 ? -24.402 0.298 46.517 1.00 85.62 99 TYR A C 1
ATOM 752 O O . TYR A 1 99 ? -23.927 0.842 47.514 1.00 85.62 99 TYR A O 1
ATOM 760 N N . CYS A 1 100 ? -23.659 0.006 45.447 1.00 87.75 100 CYS A N 1
ATOM 761 C CA . CYS A 1 100 ? -22.235 0.315 45.361 1.00 87.75 100 CYS A CA 1
ATOM 762 C C . CYS A 1 100 ? -21.985 1.830 45.266 1.00 87.75 100 CYS A C 1
ATOM 764 O O . CYS A 1 100 ? -21.037 2.334 45.866 1.00 87.75 100 CYS A O 1
ATOM 766 N N . GLU A 1 101 ? -22.855 2.574 44.577 1.00 87.25 101 GLU A N 1
ATOM 767 C CA . GLU A 1 101 ? -22.769 4.041 44.504 1.00 87.25 101 GLU A CA 1
ATOM 768 C C . GLU A 1 101 ? -22.962 4.697 45.881 1.00 87.25 101 GLU A C 1
ATOM 770 O O . GLU A 1 101 ? -22.176 5.560 46.276 1.00 87.25 101 GLU A O 1
ATOM 775 N N . ARG A 1 102 ? -23.962 4.249 46.657 1.00 85.19 102 ARG A N 1
ATOM 776 C CA . ARG A 1 102 ? -24.212 4.725 48.033 1.00 85.19 102 ARG A CA 1
ATOM 777 C C . ARG A 1 102 ? -23.127 4.305 49.022 1.00 85.19 102 ARG A C 1
ATOM 779 O O . ARG A 1 102 ? -22.900 5.017 49.995 1.00 85.19 102 ARG A O 1
ATOM 786 N N . ALA A 1 103 ? -22.432 3.197 48.759 1.00 85.00 103 ALA A N 1
ATOM 787 C CA . ALA A 1 103 ? -21.228 2.804 49.490 1.00 85.00 103 ALA A CA 1
ATOM 788 C C . ALA A 1 103 ? -19.999 3.682 49.155 1.00 85.00 103 ALA A C 1
ATOM 790 O O . ALA A 1 103 ? -18.924 3.469 49.711 1.00 85.00 103 ALA A O 1
ATOM 791 N N . GLY A 1 104 ? -20.136 4.667 48.256 1.00 86.19 104 GLY A N 1
ATOM 792 C CA . GLY A 1 104 ? -19.057 5.571 47.853 1.00 86.19 104 GLY A CA 1
ATOM 793 C C . GLY A 1 104 ? -18.067 4.955 46.862 1.00 86.19 104 GLY A C 1
ATOM 794 O O . GLY A 1 104 ? -16.974 5.492 46.679 1.00 86.19 104 GLY A O 1
ATOM 795 N N . LEU A 1 105 ? -18.418 3.834 46.223 1.00 88.38 105 LEU A N 1
ATOM 796 C CA . LEU A 1 105 ? -17.555 3.143 45.267 1.00 88.38 105 LEU A CA 1
ATOM 797 C C . LEU A 1 105 ? -17.782 3.686 43.856 1.00 88.38 105 LEU A C 1
ATOM 799 O O . LEU A 1 105 ? -18.904 3.695 43.349 1.00 88.38 105 LEU A O 1
ATOM 803 N N . SER A 1 106 ? -16.706 4.077 43.177 1.00 91.94 106 SER A N 1
ATOM 804 C CA . SER A 1 106 ? -16.781 4.530 41.790 1.00 91.94 106 SER A CA 1
ATOM 805 C C . SER A 1 106 ? -17.084 3.367 40.842 1.00 91.94 106 SER A C 1
ATOM 807 O O . SER A 1 106 ? -16.394 2.345 40.846 1.00 91.94 106 SER A O 1
ATOM 809 N N . LYS A 1 107 ? -18.114 3.532 40.001 1.00 92.81 107 LYS A N 1
ATOM 810 C CA . LYS A 1 107 ? -18.434 2.560 38.952 1.00 92.81 107 LYS A CA 1
ATOM 811 C C . LYS A 1 107 ? -17.251 2.456 37.975 1.00 92.81 107 LYS A C 1
ATOM 813 O O . LYS A 1 107 ? -16.813 3.482 37.445 1.00 92.81 107 LYS A O 1
ATOM 818 N N . PRO A 1 108 ? -16.707 1.252 37.730 1.00 93.56 108 PRO A N 1
ATOM 819 C CA . PRO A 1 108 ? -15.607 1.080 36.794 1.00 93.56 108 PRO A CA 1
ATOM 820 C C . PRO A 1 108 ? -16.074 1.317 35.354 1.00 93.56 108 PRO A C 1
ATOM 822 O O . PRO A 1 108 ? -17.226 1.075 35.005 1.00 93.56 108 PRO A O 1
ATOM 825 N N . SER A 1 109 ? -15.160 1.770 34.495 1.00 93.25 109 SER A N 1
ATOM 826 C CA . SER A 1 109 ? -15.469 2.036 33.089 1.00 93.25 109 SER A CA 1
ATOM 827 C C . SER A 1 109 ? -15.891 0.764 32.357 1.00 93.25 109 SER A C 1
ATOM 829 O O . SER A 1 109 ? -15.158 -0.223 32.346 1.00 93.25 109 SER A O 1
ATOM 831 N N . GLU A 1 110 ? -17.049 0.796 31.708 1.00 92.94 110 GLU A N 1
ATOM 832 C CA . GLU A 1 110 ? -17.576 -0.320 30.908 1.00 92.94 110 GLU A CA 1
ATOM 833 C C . GLU A 1 110 ? -17.151 -0.247 29.440 1.00 92.94 110 GLU A C 1
ATOM 835 O O . GLU A 1 110 ? -17.323 -1.197 28.683 1.00 92.94 110 GLU A O 1
ATOM 840 N N . GLN A 1 111 ? -16.549 0.869 29.035 1.00 90.94 111 GLN A N 1
ATOM 841 C CA . GLN A 1 111 ? -15.990 1.069 27.708 1.00 90.94 111 GLN A CA 1
ATOM 842 C C . GLN A 1 111 ? -14.549 1.539 27.825 1.00 90.94 111 GLN A C 1
ATOM 844 O O . GLN A 1 111 ? -14.202 2.343 28.695 1.00 90.94 111 GLN A O 1
ATOM 849 N N . GLN A 1 112 ? -13.709 1.031 26.935 1.00 86.88 112 GLN A N 1
ATOM 850 C CA . GLN A 1 112 ? -12.338 1.477 26.797 1.00 86.88 112 GLN A CA 1
ATOM 851 C C . GLN A 1 112 ? -11.964 1.509 25.325 1.00 86.88 112 GLN A C 1
ATOM 853 O O . GLN A 1 112 ? -12.332 0.634 24.543 1.00 86.88 112 GLN A O 1
ATOM 858 N N . SER A 1 113 ? -11.200 2.524 24.958 1.00 81.31 113 SER A N 1
ATOM 859 C CA . SER A 1 113 ? -10.594 2.610 23.644 1.00 81.31 113 SER A CA 1
ATOM 860 C C . SER A 1 113 ? -9.507 1.558 23.438 1.00 81.31 113 SER A C 1
ATOM 862 O O . SER A 1 113 ? -8.741 1.259 24.358 1.00 81.31 113 SER A O 1
ATOM 864 N N . CYS A 1 114 ? -9.386 1.051 22.219 1.00 79.06 114 CYS A N 1
ATOM 865 C CA . CYS A 1 114 ? -8.377 0.062 21.858 1.00 79.06 114 CYS A CA 1
ATOM 866 C C . CYS A 1 114 ? -7.926 0.226 20.404 1.00 79.06 114 CYS A C 1
ATOM 868 O O . CYS A 1 114 ? -8.570 0.924 19.617 1.00 79.06 114 CYS A O 1
ATOM 870 N N . ILE A 1 115 ? -6.803 -0.417 20.073 1.00 75.62 115 ILE A N 1
ATOM 871 C CA . ILE A 1 115 ? -6.370 -0.590 18.690 1.00 75.62 115 ILE A CA 1
ATOM 872 C C . ILE A 1 115 ? -7.030 -1.865 18.171 1.00 75.62 115 ILE A C 1
ATOM 874 O O . ILE A 1 115 ? -6.718 -2.966 18.634 1.00 75.62 115 ILE A O 1
ATOM 878 N N . ALA A 1 116 ? -7.997 -1.692 17.275 1.00 76.69 116 ALA A N 1
ATOM 879 C CA . ALA A 1 116 ? -8.612 -2.785 16.550 1.00 76.69 116 ALA A CA 1
ATOM 880 C C . ALA A 1 116 ? -7.671 -3.272 15.450 1.00 76.69 116 ALA A C 1
ATOM 882 O O . ALA A 1 116 ? -6.976 -2.466 14.823 1.00 76.69 116 ALA A O 1
ATOM 883 N N . ASP A 1 117 ? -7.697 -4.580 15.208 1.00 78.06 117 ASP A N 1
ATOM 884 C CA . ASP A 1 117 ? -6.972 -5.177 14.097 1.00 78.06 117 ASP A CA 1
ATOM 885 C C . ASP A 1 117 ? -7.464 -4.569 12.792 1.00 78.06 117 ASP A C 1
ATOM 887 O O . ASP A 1 117 ? -8.668 -4.438 12.566 1.00 78.06 117 ASP A O 1
ATOM 891 N N . PHE A 1 118 ? -6.531 -4.180 11.938 1.00 78.81 118 PHE A N 1
ATOM 892 C CA . PHE A 1 118 ? -6.830 -3.526 10.676 1.00 78.81 118 PHE A CA 1
ATOM 893 C C . PHE A 1 118 ? -5.963 -4.127 9.585 1.00 78.81 118 PHE A C 1
ATOM 895 O O . PHE A 1 118 ? -4.769 -4.363 9.773 1.00 78.81 118 PHE A O 1
ATOM 902 N N . THR A 1 119 ? -6.574 -4.405 8.440 1.00 85.19 119 THR A N 1
ATOM 903 C CA . THR A 1 119 ? -5.879 -4.929 7.269 1.00 85.19 119 THR A CA 1
ATOM 904 C C . THR A 1 119 ? -6.371 -4.189 6.046 1.00 85.19 119 THR A C 1
ATOM 906 O O . THR A 1 119 ? -7.577 -4.101 5.813 1.00 85.19 119 THR A O 1
ATOM 909 N N . CYS A 1 120 ? -5.437 -3.659 5.269 1.00 86.31 120 CYS A N 1
ATOM 910 C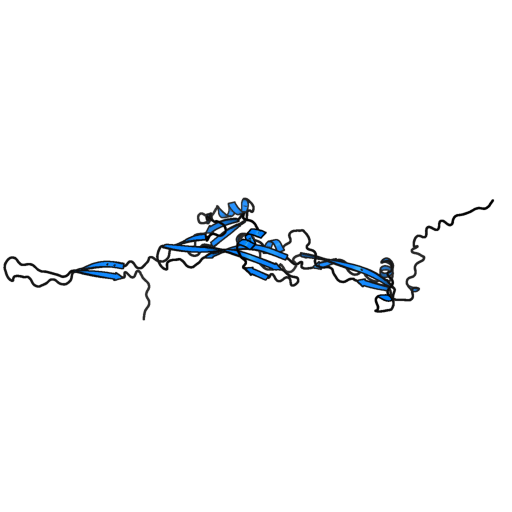 CA . CYS A 1 120 ? -5.737 -3.056 3.984 1.00 86.31 120 CYS A CA 1
ATOM 911 C C . CYS A 1 120 ? -4.649 -3.371 2.966 1.00 86.31 120 CYS A C 1
ATOM 913 O O . CYS A 1 120 ? -3.558 -3.828 3.308 1.00 86.31 120 CYS A O 1
ATOM 915 N N . TYR A 1 121 ? -4.972 -3.097 1.710 1.00 87.62 121 TYR A N 1
ATOM 916 C CA . TYR A 1 121 ? -4.088 -3.292 0.574 1.00 87.62 121 TYR A CA 1
ATOM 917 C C . TYR A 1 121 ? -3.816 -1.939 -0.061 1.00 87.62 121 TYR A C 1
ATOM 919 O O . TYR A 1 121 ? -4.683 -1.062 -0.037 1.00 87.62 121 TYR A O 1
ATOM 927 N N . ARG A 1 122 ? -2.629 -1.768 -0.638 1.00 86.38 122 ARG A N 1
ATOM 928 C CA . ARG A 1 122 ? -2.311 -0.582 -1.432 1.00 86.38 122 ARG A CA 1
ATOM 929 C C . ARG A 1 122 ? -1.422 -0.912 -2.611 1.00 86.38 122 ARG A C 1
ATOM 931 O O . ARG A 1 122 ? -0.503 -1.730 -2.522 1.00 86.38 122 ARG A O 1
ATOM 938 N N . TRP A 1 123 ? -1.665 -0.193 -3.695 1.00 85.19 123 TRP A N 1
ATOM 939 C CA . TRP A 1 123 ? -0.747 -0.138 -4.814 1.00 85.19 123 TRP A CA 1
ATOM 940 C C . TRP A 1 123 ? 0.411 0.810 -4.502 1.00 85.19 123 TRP A C 1
ATOM 942 O O . TRP A 1 123 ? 0.187 1.931 -4.034 1.00 85.19 123 TRP A O 1
ATOM 952 N N . THR A 1 124 ? 1.645 0.387 -4.776 1.00 82.12 124 THR A N 1
ATOM 953 C CA . THR A 1 124 ? 2.830 1.198 -4.468 1.00 82.12 124 THR A CA 1
ATOM 954 C C . THR A 1 124 ? 3.489 1.774 -5.715 1.00 82.12 124 THR A C 1
ATOM 956 O O . THR A 1 124 ? 2.963 2.702 -6.327 1.00 82.12 124 THR A O 1
ATOM 959 N N . THR A 1 125 ? 4.646 1.249 -6.098 1.00 81.19 125 THR A N 1
ATOM 960 C CA . THR A 1 125 ? 5.411 1.686 -7.264 1.00 81.19 125 THR A CA 1
ATOM 961 C C . THR A 1 125 ? 5.576 0.537 -8.253 1.00 81.19 125 THR A C 1
ATOM 963 O O . THR A 1 125 ? 5.235 -0.619 -7.981 1.00 81.19 125 THR A O 1
ATOM 966 N N . VAL A 1 126 ? 6.109 0.854 -9.426 1.00 84.88 126 VAL A N 1
ATOM 967 C CA . VAL A 1 126 ? 6.552 -0.150 -10.389 1.00 84.88 126 VAL A CA 1
ATOM 968 C C . VAL A 1 126 ? 8.041 -0.384 -10.191 1.00 84.88 126 VAL A C 1
ATOM 970 O O . VAL A 1 126 ? 8.845 0.532 -10.352 1.00 84.88 126 VAL A O 1
ATOM 973 N N . HIS A 1 127 ? 8.418 -1.620 -9.876 1.00 84.31 127 HIS A N 1
ATOM 974 C CA . HIS A 1 127 ? 9.823 -2.010 -9.842 1.00 84.31 127 HIS A CA 1
ATOM 975 C C . HIS A 1 127 ? 10.253 -2.473 -11.228 1.00 84.31 127 HIS A C 1
ATOM 977 O O . HIS A 1 127 ? 9.729 -3.458 -11.753 1.00 84.31 127 HIS A O 1
ATOM 983 N N . PHE A 1 128 ? 11.199 -1.749 -11.825 1.00 87.56 128 PHE A N 1
ATOM 984 C CA . PHE A 1 128 ? 11.753 -2.076 -13.132 1.00 87.56 128 PHE A CA 1
ATOM 985 C C . PHE A 1 128 ? 12.976 -2.987 -13.037 1.00 87.56 128 PHE A C 1
ATOM 987 O O . PHE A 1 128 ? 13.827 -2.848 -12.159 1.00 87.56 128 PHE A O 1
ATOM 994 N N . SER A 1 129 ? 13.098 -3.886 -14.012 1.00 90.12 129 SER A N 1
ATOM 995 C CA . SER A 1 129 ? 14.335 -4.598 -14.303 1.00 90.12 129 SER A CA 1
ATOM 996 C C . SER A 1 129 ? 15.429 -3.636 -14.772 1.00 90.12 129 SER A C 1
ATOM 998 O O . SER A 1 129 ? 15.162 -2.525 -15.235 1.00 90.12 129 SER A O 1
ATOM 1000 N N . GLN A 1 130 ? 16.674 -4.117 -14.777 1.00 89.31 130 GLN A N 1
ATOM 1001 C CA . GLN A 1 130 ? 17.731 -3.458 -15.543 1.00 89.31 130 GLN A CA 1
ATOM 1002 C C . GLN A 1 130 ? 17.342 -3.374 -17.027 1.00 89.31 130 GLN A C 1
ATOM 1004 O O . GLN A 1 130 ? 16.535 -4.172 -17.522 1.00 89.31 130 GLN A O 1
ATOM 1009 N N . CYS A 1 131 ? 17.919 -2.399 -17.730 1.00 89.69 131 CYS A N 1
ATOM 1010 C CA . CYS A 1 131 ? 17.733 -2.263 -19.168 1.00 89.69 131 CYS A CA 1
ATOM 1011 C C . CYS A 1 131 ? 18.191 -3.548 -19.876 1.00 89.69 131 CYS A C 1
ATOM 1013 O O . CYS A 1 131 ? 19.238 -4.107 -19.549 1.00 89.69 131 CYS A O 1
ATOM 1015 N N . SER A 1 132 ? 17.417 -4.016 -20.856 1.00 91.56 132 SER A N 1
ATOM 1016 C CA . SER A 1 132 ? 17.696 -5.252 -21.601 1.00 91.56 132 SER A CA 1
ATOM 1017 C C . SER A 1 132 ? 19.025 -5.224 -22.361 1.00 91.56 132 SER A C 1
ATOM 1019 O O . SER A 1 132 ? 19.533 -6.264 -22.774 1.00 91.56 132 SER A O 1
ATOM 1021 N N . THR A 1 133 ? 19.565 -4.031 -22.597 1.00 86.62 133 THR A N 1
ATOM 1022 C CA . THR A 1 133 ? 20.860 -3.794 -23.228 1.00 86.62 133 THR A CA 1
ATOM 1023 C C . THR A 1 133 ? 21.753 -3.023 -22.263 1.00 86.62 133 THR A C 1
ATOM 1025 O O . THR A 1 133 ? 21.260 -2.294 -21.413 1.00 86.62 133 THR A O 1
ATOM 1028 N N . SER A 1 134 ? 23.073 -3.155 -22.391 1.00 88.00 134 SER A N 1
ATOM 1029 C CA . SER A 1 134 ? 24.052 -2.352 -21.637 1.00 88.00 134 SER A CA 1
ATOM 1030 C C . SER A 1 134 ? 24.535 -1.112 -22.402 1.00 88.00 134 SER A C 1
ATOM 1032 O O . SER A 1 134 ? 25.292 -0.305 -21.870 1.00 88.00 134 SER A O 1
ATOM 1034 N N . CYS A 1 135 ? 24.118 -0.962 -23.660 1.00 86.69 135 CYS A N 1
ATOM 1035 C CA . CYS A 1 135 ? 24.442 0.161 -24.529 1.00 86.69 135 CYS A CA 1
ATOM 1036 C C . CYS A 1 135 ? 23.322 0.381 -25.556 1.00 86.69 135 CYS A C 1
ATOM 1038 O O . CYS A 1 135 ? 22.611 -0.560 -25.919 1.00 86.69 135 CYS A O 1
ATOM 1040 N N . GLY A 1 136 ? 23.177 1.613 -26.043 1.00 84.00 136 GLY A N 1
ATOM 1041 C CA . GLY A 1 136 ? 22.134 1.988 -26.998 1.00 84.00 136 GLY A CA 1
ATOM 1042 C C . GLY A 1 136 ? 20.711 1.813 -26.455 1.00 84.00 136 GLY A C 1
ATOM 1043 O O . GLY A 1 136 ? 20.480 1.841 -25.249 1.00 84.00 136 GLY A O 1
ATOM 1044 N N . MET A 1 137 ? 19.747 1.643 -27.359 1.00 88.94 137 MET A N 1
ATOM 1045 C CA . MET A 1 137 ? 18.332 1.499 -27.005 1.00 88.94 137 MET A CA 1
ATOM 1046 C C . MET A 1 137 ? 18.033 0.099 -26.462 1.00 88.94 137 MET A C 1
ATOM 1048 O O . MET A 1 137 ? 18.502 -0.903 -27.006 1.00 88.94 137 MET A O 1
ATOM 1052 N N . GLY A 1 138 ? 17.209 0.031 -25.425 1.00 88.94 138 GLY A N 1
ATOM 1053 C CA . GLY A 1 138 ? 16.722 -1.210 -24.836 1.00 88.94 138 GLY A CA 1
ATOM 1054 C C . GLY A 1 138 ? 15.326 -1.047 -24.248 1.00 88.94 138 GLY A C 1
ATOM 1055 O O . GLY A 1 138 ? 14.658 -0.026 -24.437 1.00 88.94 138 GLY A O 1
ATOM 1056 N N . GLN A 1 139 ? 14.880 -2.069 -23.527 1.00 90.75 139 GLN A N 1
ATOM 1057 C CA . GLN A 1 139 ? 13.619 -2.062 -22.793 1.00 90.75 139 GLN A CA 1
ATOM 1058 C C . GLN A 1 139 ? 13.846 -2.513 -21.354 1.00 90.75 139 GLN A C 1
ATOM 1060 O O . GLN A 1 139 ? 14.668 -3.390 -21.092 1.00 90.75 139 GLN A O 1
ATOM 1065 N N . ARG A 1 140 ? 13.102 -1.925 -20.423 1.00 90.06 140 ARG A N 1
ATOM 1066 C CA . ARG A 1 140 ? 12.992 -2.400 -19.044 1.00 90.06 140 ARG A CA 1
ATOM 1067 C C . ARG A 1 140 ? 11.592 -2.944 -18.808 1.00 90.06 140 ARG A C 1
ATOM 1069 O O . ARG A 1 140 ? 10.611 -2.426 -19.348 1.00 90.06 140 ARG A O 1
ATOM 1076 N N . VAL A 1 141 ? 11.529 -4.006 -18.020 1.00 90.38 141 VAL A N 1
ATOM 1077 C CA . VAL A 1 141 ? 10.299 -4.715 -17.683 1.00 90.38 141 VAL A CA 1
ATOM 1078 C C . VAL A 1 141 ? 9.958 -4.389 -16.240 1.00 90.38 141 VAL A C 1
ATOM 1080 O O . VAL A 1 141 ? 10.758 -4.636 -15.346 1.00 90.38 141 VAL A O 1
ATOM 1083 N N . GLY A 1 142 ? 8.794 -3.797 -16.029 1.00 88.12 142 GLY A N 1
ATOM 1084 C CA . GLY A 1 142 ? 8.276 -3.400 -14.733 1.00 88.12 142 GLY A CA 1
ATOM 1085 C C . GLY A 1 142 ? 7.109 -4.268 -14.294 1.00 88.12 142 GLY A C 1
ATOM 1086 O O . GLY A 1 142 ? 6.313 -4.726 -15.119 1.00 88.12 142 GLY A O 1
ATOM 1087 N N . GLN A 1 143 ? 7.001 -4.468 -12.987 1.00 85.25 143 GLN A N 1
ATOM 1088 C CA . GLN A 1 143 ? 5.841 -5.088 -12.354 1.00 85.25 143 GLN A CA 1
ATOM 1089 C C . GLN A 1 143 ? 5.277 -4.157 -11.287 1.00 85.25 143 GLN A C 1
ATOM 1091 O O . GLN A 1 143 ? 6.024 -3.479 -10.578 1.00 85.25 143 GLN A O 1
ATOM 1096 N N . LEU A 1 144 ? 3.948 -4.112 -11.212 1.00 83.81 144 LEU A N 1
ATOM 1097 C CA . LEU A 1 144 ? 3.245 -3.384 -10.168 1.00 83.81 144 LEU A CA 1
ATOM 1098 C C . LEU A 1 144 ? 3.444 -4.077 -8.835 1.00 83.81 144 LEU A C 1
ATOM 1100 O O . LEU A 1 144 ? 3.243 -5.285 -8.714 1.00 83.81 144 LEU A O 1
ATOM 1104 N N . SER A 1 145 ? 3.821 -3.284 -7.845 1.00 86.38 145 SER A N 1
ATOM 1105 C CA . SER A 1 145 ? 4.018 -3.770 -6.491 1.00 86.38 145 SER A CA 1
ATOM 1106 C C . SER A 1 145 ? 2.762 -3.511 -5.672 1.00 86.38 145 SER A C 1
ATOM 1108 O O . SER A 1 145 ? 2.150 -2.441 -5.755 1.00 86.38 145 SER A O 1
ATOM 1110 N N . CYS A 1 146 ? 2.374 -4.521 -4.903 1.00 88.62 146 CYS A N 1
ATOM 1111 C CA . CYS A 1 146 ? 1.264 -4.461 -3.971 1.00 88.62 146 CYS A CA 1
ATOM 1112 C C . CYS A 1 146 ? 1.788 -4.729 -2.562 1.00 88.62 146 CYS A C 1
ATOM 1114 O O . CYS A 1 146 ? 2.661 -5.580 -2.357 1.00 88.62 146 CYS A O 1
ATOM 1116 N N . GLU A 1 147 ? 1.245 -4.001 -1.595 1.00 90.56 147 GLU A N 1
ATOM 1117 C CA . GLU A 1 147 ? 1.521 -4.210 -0.182 1.00 90.56 147 GLU A CA 1
ATOM 1118 C C . GLU A 1 147 ? 0.232 -4.475 0.585 1.00 90.56 147 GLU A C 1
ATOM 1120 O O . GLU A 1 147 ? -0.780 -3.802 0.381 1.00 90.56 147 GLU A O 1
ATOM 1125 N N . GLU A 1 148 ? 0.303 -5.421 1.512 1.00 91.19 148 GLU A N 1
ATOM 1126 C CA . GLU A 1 148 ? -0.667 -5.600 2.581 1.00 91.19 148 GLU A CA 1
ATOM 1127 C C . GLU A 1 148 ? -0.125 -4.926 3.846 1.00 91.19 148 GLU A C 1
ATOM 1129 O O . GLU A 1 148 ? 1.008 -5.183 4.272 1.00 91.19 148 GLU A O 1
ATOM 1134 N N . VAL A 1 149 ? -0.947 -4.071 4.452 1.00 88.00 149 VAL A N 1
ATOM 1135 C CA . VAL A 1 149 ? -0.654 -3.400 5.719 1.00 88.00 149 VAL A CA 1
ATOM 1136 C C . VAL A 1 149 ? -1.533 -4.010 6.797 1.00 88.00 149 VAL A C 1
ATOM 1138 O O . VAL A 1 149 ? -2.758 -3.880 6.754 1.00 88.00 149 VAL A O 1
ATOM 1141 N N . LYS A 1 150 ? -0.898 -4.655 7.774 1.00 86.62 150 LYS A N 1
ATOM 1142 C CA . LYS A 1 150 ? -1.546 -5.226 8.956 1.00 86.62 150 LYS A CA 1
ATOM 1143 C C . LYS A 1 150 ? -1.161 -4.425 10.183 1.00 86.62 150 LYS A C 1
ATOM 1145 O O . LYS A 1 150 ? 0.021 -4.255 10.466 1.00 86.62 150 LYS A O 1
ATOM 1150 N N . VAL A 1 151 ? -2.151 -3.948 10.920 1.00 80.19 151 VAL A N 1
ATOM 1151 C CA . VAL A 1 151 ? -1.945 -3.301 12.217 1.00 80.19 151 VAL A CA 1
ATOM 1152 C C . VAL A 1 151 ? -2.628 -4.150 13.271 1.00 80.19 151 VAL A C 1
ATOM 1154 O O . VAL A 1 151 ? -3.807 -4.473 13.133 1.00 80.19 151 VAL A O 1
ATOM 1157 N N . SER A 1 152 ? -1.872 -4.502 14.305 1.00 77.81 152 SER A N 1
ATOM 1158 C CA . SER A 1 152 ? -2.345 -5.288 15.447 1.00 77.81 152 SER A CA 1
ATOM 1159 C C . SER A 1 152 ? -2.349 -4.442 16.724 1.00 77.81 152 SER A C 1
ATOM 1161 O O . SER A 1 152 ? -2.017 -3.254 16.698 1.00 77.81 152 SER A O 1
ATOM 1163 N N . HIS A 1 153 ? -2.706 -5.051 17.857 1.00 69.25 153 HIS A N 1
ATOM 1164 C CA . HIS A 1 153 ? -2.854 -4.382 19.158 1.00 69.25 153 HIS A CA 1
ATOM 1165 C C . HIS A 1 153 ? -1.645 -3.553 19.630 1.00 69.25 153 HIS A C 1
ATOM 1167 O O . HIS A 1 153 ? -1.834 -2.607 20.393 1.00 69.25 153 HIS A O 1
ATOM 1173 N N . ASP A 1 154 ? -0.435 -3.863 19.158 1.00 67.88 154 ASP A N 1
ATOM 1174 C CA . ASP A 1 154 ? 0.796 -3.133 19.494 1.00 67.88 154 ASP A CA 1
ATOM 1175 C C . ASP A 1 154 ? 0.925 -1.787 18.753 1.00 67.88 154 ASP A C 1
ATOM 1177 O O . ASP A 1 154 ? 1.840 -1.008 19.020 1.00 67.88 154 ASP A O 1
ATOM 1181 N N . GLY A 1 155 ? 0.023 -1.500 17.805 1.00 68.75 155 GLY A N 1
ATOM 1182 C CA . GLY A 1 155 ? 0.020 -0.266 17.016 1.00 68.75 155 GLY A CA 1
ATOM 1183 C C . GLY A 1 155 ? 1.161 -0.164 16.001 1.00 68.75 155 GLY A C 1
ATOM 1184 O O . GLY A 1 155 ? 1.303 0.858 15.335 1.00 68.75 155 GLY A O 1
ATOM 1185 N N . THR A 1 156 ? 1.978 -1.205 15.852 1.00 75.38 156 THR A N 1
ATOM 1186 C CA . THR A 1 156 ? 3.036 -1.262 14.845 1.00 75.38 156 THR A CA 1
ATOM 1187 C C . THR A 1 156 ? 2.464 -1.766 13.516 1.00 75.38 156 THR A C 1
ATOM 1189 O O . THR A 1 156 ? 1.886 -2.854 13.466 1.00 75.38 156 THR A O 1
ATOM 1192 N N . PRO A 1 157 ? 2.582 -0.994 12.418 1.00 80.12 157 PRO A N 1
ATOM 1193 C CA . PRO A 1 157 ? 2.178 -1.473 11.107 1.00 80.12 157 PRO A CA 1
ATOM 1194 C C . PRO A 1 157 ? 3.206 -2.476 10.577 1.00 80.12 157 PRO A C 1
ATOM 1196 O O . PRO A 1 157 ? 4.397 -2.179 10.471 1.00 80.12 157 PRO A O 1
ATOM 1199 N N . ILE A 1 158 ? 2.730 -3.660 10.213 1.00 85.44 158 ILE A N 1
ATOM 1200 C CA . ILE A 1 158 ? 3.489 -4.675 9.492 1.00 85.44 158 ILE A CA 1
ATOM 1201 C C . ILE A 1 158 ? 3.128 -4.539 8.017 1.00 85.44 158 ILE A C 1
ATOM 1203 O O . ILE A 1 158 ? 1.970 -4.693 7.633 1.00 85.44 158 ILE A O 1
ATOM 1207 N N . VAL A 1 159 ? 4.131 -4.245 7.196 1.00 88.69 159 VAL A N 1
ATOM 1208 C CA . VAL A 1 159 ? 3.983 -4.108 5.747 1.00 88.69 159 VAL A CA 1
ATOM 1209 C C . VAL A 1 159 ? 4.572 -5.342 5.085 1.00 88.69 159 VAL A C 1
ATOM 1211 O O . VAL A 1 159 ? 5.726 -5.694 5.336 1.00 88.69 159 VAL A O 1
ATOM 1214 N N . THR A 1 160 ? 3.786 -6.005 4.242 1.00 91.69 160 THR A N 1
ATOM 1215 C CA . THR A 1 160 ? 4.228 -7.187 3.497 1.00 91.69 160 THR A CA 1
ATOM 1216 C C . THR A 1 160 ? 3.974 -7.008 2.012 1.00 91.69 160 THR A C 1
ATOM 1218 O O . THR A 1 160 ? 2.918 -6.533 1.611 1.00 91.69 160 THR A O 1
ATOM 1221 N N . SER A 1 161 ? 4.957 -7.372 1.187 1.00 90.12 161 SER A N 1
ATOM 1222 C CA . SER A 1 161 ? 4.783 -7.381 -0.264 1.00 90.12 161 SER A CA 1
ATOM 1223 C C . SER A 1 161 ? 3.931 -8.582 -0.666 1.00 90.12 161 SER A C 1
ATOM 1225 O O . SER A 1 161 ? 4.250 -9.715 -0.296 1.00 90.12 161 SER A O 1
ATOM 1227 N N . VAL A 1 162 ? 2.856 -8.331 -1.407 1.00 91.12 162 VAL A N 1
ATOM 1228 C CA . VAL A 1 162 ? 1.895 -9.350 -1.847 1.00 91.12 162 VAL A CA 1
ATOM 1229 C C . VAL A 1 162 ? 1.725 -9.324 -3.367 1.00 91.12 162 VAL A C 1
ATOM 1231 O O . VAL A 1 162 ? 2.246 -8.441 -4.056 1.00 91.12 162 VAL A O 1
ATOM 1234 N N . GLY A 1 163 ? 1.039 -10.330 -3.909 1.00 86.00 163 GLY A N 1
ATOM 1235 C CA . GLY A 1 163 ? 0.851 -10.460 -5.347 1.00 86.00 163 GLY A CA 1
ATOM 1236 C C . GLY A 1 163 ? -0.106 -9.408 -5.906 1.00 86.00 163 GLY A C 1
ATOM 1237 O O . GLY A 1 163 ? -0.987 -8.895 -5.219 1.00 86.00 163 GLY A O 1
ATOM 1238 N N . GLU A 1 164 ? 0.011 -9.137 -7.207 1.00 83.56 164 GLU A N 1
ATOM 1239 C CA . GLU A 1 164 ? -0.927 -8.267 -7.932 1.00 83.56 164 GLU A CA 1
ATOM 1240 C C . GLU A 1 164 ? -2.386 -8.740 -7.769 1.00 83.56 164 GLU A C 1
ATOM 1242 O O . GLU A 1 164 ? -3.299 -7.928 -7.628 1.00 83.56 164 GLU A O 1
ATOM 1247 N N . SER A 1 165 ? -2.605 -10.060 -7.726 1.00 84.50 165 SER A N 1
ATOM 1248 C CA . SER A 1 165 ? -3.920 -10.679 -7.527 1.00 84.50 165 SER A CA 1
ATOM 1249 C C . SER A 1 165 ? -4.588 -10.300 -6.207 1.00 84.50 165 SER A C 1
ATOM 1251 O O . SER A 1 165 ? -5.812 -10.179 -6.174 1.00 84.50 165 SER A O 1
ATOM 1253 N N . ASP A 1 166 ? -3.810 -10.095 -5.142 1.00 88.88 166 ASP A N 1
ATOM 1254 C CA . ASP A 1 166 ? -4.339 -9.751 -3.820 1.00 88.88 166 ASP A CA 1
ATOM 1255 C C . ASP A 1 166 ? -4.896 -8.320 -3.830 1.00 88.88 166 ASP A C 1
ATOM 1257 O O . ASP A 1 166 ? -6.066 -8.099 -3.512 1.00 88.88 166 ASP A O 1
ATOM 1261 N N . CYS A 1 167 ? -4.114 -7.349 -4.322 1.00 86.50 167 CYS A N 1
ATOM 1262 C CA . CYS A 1 167 ? -4.605 -5.981 -4.514 1.00 86.50 167 CYS A CA 1
ATOM 1263 C C . CYS A 1 167 ? -5.804 -5.932 -5.464 1.00 86.50 167 CYS A C 1
ATOM 1265 O O . CYS A 1 167 ? -6.746 -5.185 -5.218 1.00 86.50 167 CYS A O 1
ATOM 1267 N N . LEU A 1 168 ? -5.808 -6.727 -6.535 1.00 83.50 168 LEU A N 1
ATOM 1268 C CA . LEU A 1 168 ? -6.937 -6.771 -7.462 1.00 83.50 168 LEU A CA 1
ATOM 1269 C C . LEU A 1 168 ? -8.236 -7.213 -6.801 1.00 83.50 168 LEU A C 1
ATOM 1271 O O . LEU A 1 168 ? -9.292 -6.645 -7.078 1.00 83.50 168 LEU A O 1
ATOM 1275 N N . TYR A 1 169 ? -8.156 -8.227 -5.945 1.00 86.50 169 TYR A N 1
ATOM 1276 C CA . TYR A 1 169 ? -9.313 -8.746 -5.236 1.00 86.50 169 TYR A CA 1
ATOM 1277 C C . TYR A 1 169 ? -9.880 -7.713 -4.249 1.00 86.50 169 TYR A C 1
ATOM 1279 O O . TYR A 1 169 ? -11.097 -7.558 -4.161 1.00 86.50 169 TYR A O 1
ATOM 1287 N N . HIS A 1 170 ? -9.011 -6.975 -3.548 1.00 84.50 170 HIS A N 1
ATOM 1288 C CA . HIS A 1 170 ? -9.418 -6.049 -2.484 1.00 84.50 170 HIS A CA 1
ATOM 1289 C C . HIS A 1 170 ? -9.670 -4.600 -2.935 1.00 84.50 170 HIS A C 1
ATOM 1291 O O . HIS A 1 170 ? -10.528 -3.932 -2.361 1.00 84.50 170 HIS A O 1
ATOM 1297 N N . LEU A 1 171 ? -8.948 -4.107 -3.944 1.00 81.31 171 LEU A N 1
ATOM 1298 C CA . LEU A 1 171 ? -9.006 -2.718 -4.434 1.00 81.31 171 LEU A CA 1
ATOM 1299 C C . LEU A 1 171 ? -9.707 -2.592 -5.794 1.00 81.31 171 LEU A C 1
ATOM 1301 O O . LEU A 1 171 ? -10.119 -1.501 -6.190 1.00 81.31 171 LEU A O 1
ATOM 1305 N N . GLY A 1 172 ? -9.855 -3.700 -6.524 1.00 79.12 172 GLY A N 1
ATOM 1306 C CA . GLY A 1 172 ? -10.412 -3.716 -7.872 1.00 79.12 172 GLY A CA 1
ATOM 1307 C C . GLY A 1 172 ? -9.425 -3.257 -8.951 1.00 79.12 172 GLY A C 1
ATOM 1308 O O . GLY A 1 172 ? -8.213 -3.194 -8.757 1.00 79.12 172 GLY A O 1
ATOM 1309 N N . THR A 1 173 ? -9.959 -2.957 -10.138 1.00 74.19 173 THR A N 1
ATOM 1310 C CA . THR A 1 173 ? -9.172 -2.715 -11.363 1.00 74.19 173 THR A CA 1
ATOM 1311 C C . THR A 1 173 ? -9.118 -1.248 -11.791 1.00 74.19 173 THR A C 1
ATOM 1313 O O . THR A 1 173 ? -8.660 -0.951 -12.894 1.00 74.19 173 THR A O 1
ATOM 1316 N N . ASN A 1 174 ? -9.630 -0.318 -10.980 1.00 73.31 174 ASN A N 1
ATOM 1317 C CA . ASN A 1 174 ? -9.746 1.091 -11.362 1.00 73.31 174 ASN A CA 1
ATOM 1318 C C . ASN A 1 174 ? -8.467 1.875 -11.038 1.00 73.31 174 ASN A C 1
ATOM 1320 O O . ASN A 1 174 ? -8.458 2.800 -10.226 1.00 73.31 174 ASN A O 1
ATOM 1324 N N . VAL A 1 175 ? -7.373 1.455 -11.669 1.00 77.12 175 VAL A N 1
ATOM 1325 C CA . VAL A 1 175 ? -6.064 2.092 -11.546 1.00 77.12 175 VAL A CA 1
ATOM 1326 C C . VAL A 1 175 ? -5.566 2.529 -12.913 1.00 77.12 175 VAL A C 1
ATOM 1328 O O . VAL A 1 175 ? -5.655 1.800 -13.901 1.00 77.12 175 VAL A O 1
ATOM 1331 N N . SER A 1 176 ? -5.051 3.750 -12.978 1.00 79.94 176 SER A N 1
ATOM 1332 C CA . SER A 1 176 ? -4.379 4.298 -14.154 1.00 79.94 176 SER A CA 1
ATOM 1333 C C . SER A 1 176 ? -2.918 4.558 -13.817 1.00 79.94 176 SER A C 1
ATOM 1335 O O . SER A 1 176 ? -2.616 5.062 -12.740 1.00 79.94 176 SER A O 1
ATOM 1337 N N . LEU A 1 177 ? -2.008 4.244 -14.737 1.00 82.62 177 LEU A N 1
ATOM 1338 C CA . LEU A 1 177 ? -0.584 4.506 -14.550 1.00 82.62 177 LEU A CA 1
ATOM 1339 C C . LEU A 1 177 ? -0.175 5.783 -15.281 1.00 82.62 177 LEU A C 1
ATOM 1341 O O . LEU A 1 177 ? -0.508 5.977 -16.454 1.00 82.62 177 LEU A O 1
ATOM 1345 N N . LEU A 1 178 ? 0.581 6.630 -14.592 1.00 82.12 178 LEU A N 1
ATOM 1346 C CA . LEU A 1 178 ? 1.272 7.779 -15.164 1.00 82.12 178 LEU A CA 1
ATOM 1347 C C . LEU A 1 178 ? 2.774 7.558 -15.034 1.00 82.12 178 LEU A C 1
ATOM 1349 O O . LEU A 1 178 ? 3.233 7.070 -14.009 1.00 82.12 178 LEU A O 1
ATOM 1353 N N . ILE A 1 179 ? 3.539 7.923 -16.053 1.00 84.12 179 ILE A N 1
ATOM 1354 C CA . ILE A 1 179 ? 4.999 7.812 -16.037 1.00 84.12 179 ILE A CA 1
ATOM 1355 C C . ILE A 1 179 ? 5.628 9.187 -16.213 1.00 84.12 179 ILE A C 1
ATOM 1357 O O . ILE A 1 179 ? 5.206 9.949 -17.087 1.00 84.12 179 ILE A O 1
ATOM 1361 N N . ASP A 1 180 ? 6.617 9.488 -15.378 1.00 82.75 180 ASP A N 1
ATOM 1362 C CA . ASP A 1 180 ? 7.476 10.663 -15.501 1.00 82.75 180 ASP A CA 1
ATOM 1363 C C . ASP A 1 180 ? 8.829 10.245 -16.087 1.00 82.75 180 ASP A C 1
ATOM 1365 O O . ASP A 1 180 ? 9.609 9.547 -15.440 1.00 82.75 180 ASP A O 1
ATOM 1369 N N . ASP A 1 181 ? 9.078 10.656 -17.330 1.00 74.25 181 ASP A N 1
ATOM 1370 C CA . ASP A 1 181 ? 10.228 10.234 -18.150 1.00 74.25 181 ASP A CA 1
ATOM 1371 C C . ASP A 1 181 ? 11.402 11.235 -18.073 1.00 74.25 181 ASP A C 1
ATOM 1373 O O . ASP A 1 181 ? 12.267 11.272 -18.945 1.00 74.25 181 ASP A O 1
ATOM 1377 N N . ARG A 1 182 ? 11.416 12.126 -17.068 1.00 73.88 182 ARG A N 1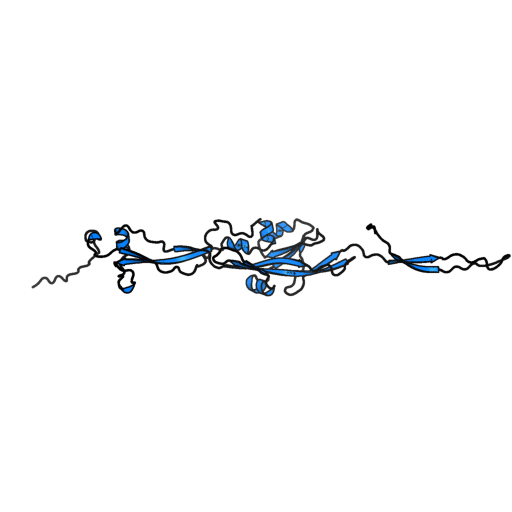
ATOM 1378 C CA . ARG A 1 182 ? 12.476 13.146 -16.920 1.00 73.88 182 ARG A CA 1
ATOM 1379 C C . ARG A 1 182 ? 13.841 12.562 -16.573 1.00 73.88 182 ARG A C 1
ATOM 1381 O O . ARG A 1 182 ? 14.851 13.199 -16.863 1.00 73.88 182 ARG A O 1
ATOM 1388 N N . ASN A 1 183 ? 13.863 11.396 -15.935 1.00 67.12 183 ASN A N 1
ATOM 1389 C CA . ASN A 1 183 ? 15.068 10.765 -15.414 1.00 67.12 183 ASN A CA 1
ATOM 1390 C C . ASN A 1 183 ? 15.291 9.398 -16.069 1.00 67.12 183 ASN A C 1
ATOM 1392 O O . ASN A 1 183 ? 14.338 8.720 -16.443 1.00 67.12 183 ASN A O 1
ATOM 1396 N N . ASP A 1 184 ? 16.552 8.952 -16.104 1.00 64.94 184 ASP A N 1
ATOM 1397 C CA . ASP A 1 184 ? 16.930 7.599 -16.545 1.00 64.94 184 ASP A CA 1
ATOM 1398 C C . ASP A 1 184 ? 16.278 6.485 -15.704 1.00 64.94 184 ASP A C 1
ATOM 1400 O O . ASP A 1 184 ? 16.279 5.322 -16.114 1.00 64.94 184 ASP A O 1
ATOM 1404 N N . ASP A 1 185 ? 15.717 6.813 -14.538 1.00 70.06 185 ASP A N 1
ATOM 1405 C CA . ASP A 1 185 ? 14.850 5.933 -13.763 1.00 70.06 185 ASP A CA 1
ATOM 1406 C C . ASP A 1 185 ? 13.428 6.514 -13.716 1.00 70.06 185 ASP A C 1
ATOM 1408 O O . ASP A 1 185 ? 13.185 7.480 -12.984 1.00 70.06 185 ASP A O 1
ATOM 1412 N N . PRO A 1 186 ? 12.503 6.005 -14.551 1.00 75.75 186 PRO A N 1
ATOM 1413 C CA . PRO A 1 186 ? 11.185 6.590 -14.675 1.00 75.75 186 PRO A CA 1
ATOM 1414 C C . PRO A 1 186 ?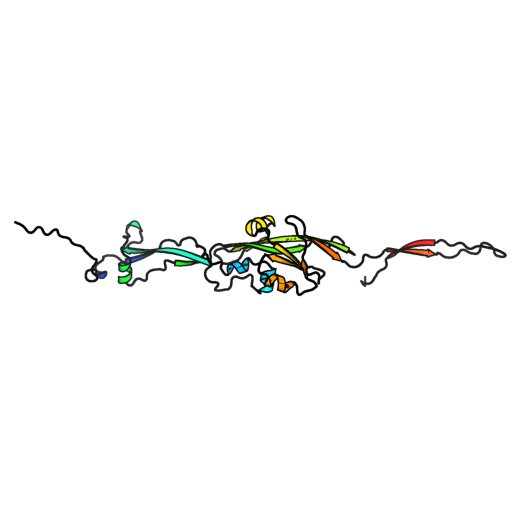 10.321 6.218 -13.472 1.00 75.75 186 PRO A C 1
ATOM 1416 O O . PRO A 1 186 ? 10.111 5.041 -13.173 1.00 75.75 186 PRO A O 1
ATOM 1419 N N . THR A 1 187 ? 9.753 7.224 -12.814 1.00 76.75 187 THR A N 1
ATOM 1420 C CA . THR A 1 187 ? 8.814 6.998 -11.714 1.00 76.75 187 THR A CA 1
ATOM 1421 C C . THR A 1 187 ? 7.424 6.755 -12.283 1.00 76.75 187 THR A C 1
ATOM 1423 O O . THR A 1 187 ? 6.894 7.584 -13.029 1.00 76.75 187 THR A O 1
ATOM 1426 N N . VAL A 1 188 ? 6.821 5.620 -11.923 1.00 80.81 188 VAL A N 1
ATOM 1427 C CA . VAL A 1 188 ? 5.426 5.325 -12.256 1.00 80.81 188 VAL A CA 1
ATOM 1428 C C . VAL A 1 188 ? 4.546 5.667 -11.067 1.00 80.81 188 VAL A C 1
ATOM 1430 O O . VAL A 1 188 ? 4.721 5.141 -9.971 1.00 80.81 188 VAL A O 1
ATOM 1433 N N . PHE A 1 189 ? 3.578 6.536 -11.308 1.00 75.44 189 PHE A N 1
ATOM 1434 C CA . PHE A 1 189 ? 2.562 6.919 -10.350 1.00 75.44 189 PHE A CA 1
ATOM 1435 C C . PHE A 1 189 ? 1.273 6.164 -10.628 1.00 75.44 189 PHE A C 1
ATOM 1437 O O . PHE A 1 189 ? 0.846 6.023 -11.777 1.00 75.44 189 PHE A O 1
ATOM 1444 N N . ILE A 1 190 ? 0.642 5.710 -9.554 1.00 76.56 190 ILE A N 1
ATOM 1445 C CA . ILE A 1 190 ? -0.618 4.983 -9.605 1.00 76.56 190 ILE A CA 1
ATOM 1446 C C . ILE A 1 190 ? -1.716 5.961 -9.231 1.00 76.56 190 ILE A C 1
ATOM 1448 O O . ILE A 1 190 ? -1.752 6.478 -8.118 1.00 76.56 190 ILE A O 1
ATOM 1452 N N . VAL A 1 191 ? -2.583 6.238 -10.194 1.00 72.81 191 VAL A N 1
ATOM 1453 C CA . VAL A 1 191 ? -3.783 7.041 -10.007 1.00 72.81 191 VAL A CA 1
ATOM 1454 C C . VAL A 1 191 ? -4.920 6.062 -9.780 1.00 72.81 191 VAL A C 1
ATOM 1456 O O . VAL A 1 191 ? -5.483 5.500 -10.724 1.00 72.81 191 VAL A O 1
ATOM 1459 N N . GLU A 1 192 ? -5.221 5.823 -8.510 1.00 71.25 192 GLU A N 1
ATOM 1460 C CA . GLU A 1 192 ? -6.515 5.278 -8.114 1.00 71.25 192 GLU A CA 1
ATOM 1461 C C . GLU A 1 192 ? -7.574 6.291 -8.546 1.00 71.25 192 GLU A C 1
ATOM 1463 O O . GLU A 1 192 ? -7.310 7.491 -8.584 1.00 71.25 192 GLU A O 1
ATOM 1468 N N . SER A 1 193 ? -8.748 5.832 -8.959 1.00 59.59 193 SER A N 1
ATOM 1469 C CA . SER A 1 193 ? -9.841 6.707 -9.386 1.00 59.59 193 SER A CA 1
ATOM 1470 C C . SER A 1 193 ? -10.373 7.580 -8.233 1.00 59.59 193 SER A C 1
ATOM 1472 O O . SER A 1 193 ? -11.437 7.309 -7.682 1.00 59.59 193 SER A O 1
ATOM 1474 N N . GLY A 1 194 ? -9.609 8.610 -7.873 1.00 53.59 194 GLY A N 1
ATOM 1475 C CA . GLY A 1 194 ? -9.955 9.769 -7.060 1.00 53.59 194 GLY A CA 1
ATOM 1476 C C . GLY A 1 194 ? -10.188 11.007 -7.937 1.00 53.59 194 GLY A C 1
ATOM 1477 O O . GLY A 1 194 ? -10.187 10.919 -9.169 1.00 53.59 194 GLY A O 1
ATOM 1478 N N . SER A 1 195 ? -10.535 12.131 -7.308 1.00 52.69 195 SER A N 1
ATOM 1479 C CA . SER A 1 195 ? -11.249 13.265 -7.913 1.00 52.69 195 SER A CA 1
ATOM 1480 C C . SER A 1 195 ? -10.541 13.891 -9.128 1.00 52.69 195 SER A C 1
ATOM 1482 O O . SER A 1 195 ? -9.332 13.792 -9.324 1.00 52.69 195 SER A O 1
ATOM 1484 N N . ILE A 1 196 ? -11.321 14.585 -9.966 1.00 53.47 196 ILE A N 1
ATOM 1485 C CA . ILE A 1 196 ? -10.852 15.324 -11.156 1.00 53.47 196 ILE A CA 1
ATOM 1486 C C . ILE A 1 196 ? -9.644 16.234 -10.832 1.00 53.47 196 ILE A C 1
ATOM 1488 O O . ILE A 1 196 ? -8.754 16.388 -11.663 1.00 53.47 196 ILE A O 1
ATOM 1492 N N . GLU A 1 197 ? -9.559 16.753 -9.607 1.00 54.66 197 GLU A N 1
ATOM 1493 C CA . GLU A 1 197 ? -8.490 17.628 -9.105 1.00 54.66 197 GLU A CA 1
ATOM 1494 C C . GLU A 1 197 ? -7.115 16.936 -9.032 1.00 54.66 197 GLU A C 1
ATOM 1496 O O . GLU A 1 197 ? -6.104 17.544 -9.395 1.00 54.66 197 GLU A O 1
ATOM 1501 N N . GLU A 1 198 ? -7.064 15.652 -8.652 1.00 55.66 198 GLU A N 1
ATOM 1502 C CA . GLU A 1 198 ? -5.826 14.854 -8.647 1.00 55.66 198 GLU A CA 1
ATOM 1503 C C . GLU A 1 198 ? -5.329 14.609 -10.080 1.00 55.66 198 GLU A C 1
ATOM 1505 O O . GLU A 1 198 ? -4.128 14.642 -10.340 1.00 55.66 198 GLU A O 1
ATOM 1510 N N . ARG A 1 199 ? -6.242 14.449 -11.050 1.00 57.31 199 ARG A N 1
ATOM 1511 C CA . ARG A 1 199 ? -5.897 14.332 -12.481 1.00 57.31 199 ARG A CA 1
ATOM 1512 C C . ARG A 1 199 ? -5.382 15.643 -13.079 1.00 57.31 199 ARG A C 1
ATOM 1514 O O . ARG A 1 199 ? -4.448 15.609 -13.883 1.00 57.31 199 ARG A O 1
ATOM 1521 N N . GLU A 1 200 ? -5.956 16.784 -12.703 1.00 56.72 200 GLU A N 1
ATOM 1522 C CA . GLU A 1 200 ? -5.559 18.090 -13.249 1.00 56.72 200 GLU A CA 1
ATOM 1523 C C . GLU A 1 200 ? -4.224 18.610 -12.690 1.00 56.72 200 GLU A C 1
ATOM 1525 O O . GLU A 1 200 ? -3.510 19.338 -13.388 1.00 56.72 200 GLU A O 1
ATOM 1530 N N . GLY A 1 201 ? -3.830 18.194 -11.479 1.00 56.19 201 GLY A N 1
ATOM 1531 C CA . GLY A 1 201 ? -2.522 18.524 -10.898 1.00 56.19 201 GLY A CA 1
ATOM 1532 C C . GLY A 1 201 ? -1.329 18.024 -11.727 1.00 56.19 201 GLY A C 1
ATOM 1533 O O . GLY A 1 201 ? -0.326 18.729 -11.851 1.00 56.19 201 GLY A O 1
ATOM 1534 N N . PHE A 1 202 ? -1.449 16.852 -12.365 1.00 56.56 202 PHE A N 1
ATOM 1535 C CA . PHE A 1 202 ? -0.362 16.234 -13.143 1.00 56.56 202 PHE A CA 1
ATOM 1536 C C . PHE A 1 202 ? -0.361 16.595 -14.631 1.00 56.56 202 PHE A C 1
ATOM 1538 O O . PHE A 1 202 ? 0.702 16.599 -15.253 1.00 56.56 202 PHE A O 1
ATOM 1545 N N . GLN A 1 203 ? -1.510 16.976 -15.200 1.00 57.38 203 GLN A N 1
ATOM 1546 C CA . GLN A 1 203 ? -1.614 17.393 -16.609 1.00 57.38 203 GLN A CA 1
ATOM 1547 C C . GLN A 1 203 ? -0.861 18.699 -16.927 1.00 57.38 203 GLN A C 1
ATOM 1549 O O . GLN A 1 203 ? -0.692 19.044 -18.095 1.00 57.38 203 GLN A O 1
ATOM 1554 N N . ARG A 1 204 ? -0.367 19.421 -15.912 1.00 58.97 204 ARG A N 1
ATOM 1555 C CA . ARG A 1 204 ? 0.439 20.641 -16.095 1.00 58.97 204 ARG A CA 1
ATOM 1556 C C . ARG A 1 204 ? 1.917 20.374 -16.397 1.00 58.97 204 ARG A C 1
ATOM 1558 O O . ARG A 1 204 ? 2.622 21.309 -16.771 1.00 58.97 204 ARG A O 1
ATOM 1565 N N . SER A 1 205 ? 2.396 19.134 -16.260 1.00 64.81 205 SER A N 1
ATOM 1566 C CA . SER A 1 205 ? 3.778 18.765 -16.587 1.00 64.81 205 SER A CA 1
ATOM 1567 C C . SER A 1 205 ? 3.845 18.077 -17.946 1.00 64.81 205 SER A C 1
ATOM 1569 O O . SER A 1 205 ? 3.308 16.988 -18.125 1.00 64.81 205 SER A O 1
ATOM 1571 N N . SER A 1 206 ? 4.573 18.665 -18.896 1.00 68.06 206 SER A N 1
ATOM 1572 C CA . SER A 1 206 ? 4.761 18.102 -20.242 1.00 68.06 206 SER A CA 1
ATOM 1573 C C . SER A 1 206 ? 5.534 16.776 -20.269 1.00 68.06 206 SER A C 1
ATOM 1575 O O . SER A 1 206 ? 5.623 16.151 -21.322 1.00 68.06 206 SER A O 1
ATOM 1577 N N . SER A 1 207 ? 6.125 16.361 -19.143 1.00 74.50 207 SER A N 1
ATOM 1578 C CA . SER A 1 207 ? 6.922 15.129 -19.035 1.00 74.50 207 SER A CA 1
ATOM 1579 C C . SER A 1 207 ? 6.152 13.939 -18.457 1.00 74.50 207 SER A C 1
ATOM 1581 O O . SER A 1 207 ? 6.656 12.819 -18.491 1.00 74.50 207 SER A O 1
ATOM 1583 N N . ILE A 1 208 ? 4.943 14.172 -17.931 1.00 78.56 208 ILE A N 1
ATOM 1584 C CA . ILE A 1 208 ? 4.093 13.121 -17.370 1.00 78.56 208 ILE A CA 1
ATOM 1585 C C . ILE A 1 208 ? 3.115 12.665 -18.445 1.00 78.56 208 ILE A C 1
ATOM 1587 O O . ILE A 1 208 ? 2.393 13.477 -19.025 1.00 78.56 208 ILE A O 1
ATOM 1591 N N . ARG A 1 209 ? 3.064 11.358 -18.704 1.00 83.88 209 ARG A N 1
ATOM 1592 C CA . ARG A 1 209 ? 2.156 10.784 -19.708 1.00 83.88 209 ARG A CA 1
ATOM 1593 C C . ARG A 1 209 ? 1.435 9.535 -19.202 1.00 83.88 209 ARG A C 1
ATOM 1595 O O . ARG A 1 209 ? 1.979 8.829 -18.352 1.00 83.88 209 ARG A O 1
ATOM 1602 N N . PRO A 1 210 ? 0.243 9.221 -19.740 1.00 83.50 210 PRO A N 1
ATOM 1603 C CA . PRO A 1 210 ? -0.413 7.945 -19.486 1.00 83.50 210 PRO A CA 1
ATOM 1604 C C . PRO A 1 210 ? 0.454 6.778 -19.956 1.00 83.50 210 PRO A C 1
ATOM 1606 O O . PRO A 1 210 ? 1.004 6.803 -21.063 1.00 83.50 210 PRO A O 1
ATOM 1609 N N . LEU A 1 211 ? 0.551 5.748 -19.123 1.00 85.25 211 LEU A N 1
ATOM 1610 C CA . LEU A 1 211 ? 1.250 4.513 -19.439 1.00 85.25 211 LEU A CA 1
ATOM 1611 C C . LEU A 1 211 ? 0.226 3.407 -19.690 1.00 85.25 211 LEU A C 1
ATOM 1613 O O . LEU A 1 211 ? -0.637 3.137 -18.856 1.00 85.25 211 LEU A O 1
ATOM 1617 N N . ALA A 1 212 ? 0.317 2.775 -20.862 1.00 81.81 212 ALA A N 1
ATOM 1618 C CA . ALA A 1 212 ? -0.542 1.651 -21.197 1.00 81.81 212 ALA A CA 1
ATOM 1619 C C . ALA A 1 212 ? -0.254 0.489 -20.244 1.00 81.81 212 ALA A C 1
ATOM 1621 O O . ALA A 1 212 ? 0.885 0.032 -20.130 1.00 81.81 212 ALA A O 1
ATOM 1622 N N . TYR A 1 213 ? -1.300 0.017 -19.577 1.00 82.25 213 TYR A N 1
ATOM 1623 C CA . TYR A 1 213 ? -1.216 -1.034 -18.583 1.00 82.25 213 TYR A CA 1
ATOM 1624 C C . TYR A 1 213 ? -2.304 -2.078 -18.811 1.00 82.25 213 TYR A C 1
ATOM 1626 O O . TYR A 1 213 ? -3.415 -1.769 -19.244 1.00 82.25 213 TYR A O 1
ATOM 1634 N N . SER A 1 214 ? -1.977 -3.337 -18.549 1.00 82.00 214 SER A N 1
ATOM 1635 C CA . SER A 1 214 ? -2.935 -4.434 -18.532 1.00 82.00 214 SER A CA 1
ATOM 1636 C C . SER A 1 214 ? -2.575 -5.364 -17.391 1.00 82.00 214 SER A C 1
ATOM 1638 O O . SER A 1 214 ? -1.423 -5.767 -17.268 1.00 82.00 214 SER A O 1
ATOM 1640 N N . LEU A 1 215 ? -3.578 -5.711 -16.594 1.00 74.50 215 LEU A N 1
ATOM 1641 C CA . LEU A 1 215 ? -3.424 -6.572 -15.428 1.00 74.50 215 LEU A CA 1
ATOM 1642 C C . LEU A 1 215 ? -2.831 -7.930 -15.812 1.00 74.50 215 LEU A C 1
ATOM 1644 O O . LEU A 1 215 ? -3.189 -8.504 -16.848 1.00 74.50 215 LEU A O 1
ATOM 1648 N N . GLY A 1 216 ? -1.895 -8.411 -14.997 1.00 74.88 216 GLY A N 1
ATOM 1649 C CA . GLY A 1 216 ? -1.138 -9.638 -15.239 1.00 74.88 216 GLY A CA 1
ATOM 1650 C C . GLY A 1 216 ? -0.165 -9.569 -16.421 1.00 74.88 216 GLY A C 1
ATOM 1651 O O . GLY A 1 216 ? 0.405 -10.596 -16.802 1.00 74.88 216 GLY A O 1
ATOM 1652 N N . LYS A 1 217 ? 0.037 -8.390 -17.028 1.00 84.31 217 LYS A N 1
ATOM 1653 C CA . LYS A 1 217 ? 1.056 -8.174 -18.061 1.00 84.31 217 LYS A CA 1
ATOM 1654 C C . LYS A 1 217 ? 2.161 -7.251 -17.554 1.00 84.31 217 LYS A C 1
ATOM 1656 O O . LYS A 1 217 ? 1.883 -6.279 -16.856 1.00 84.31 217 LYS A O 1
ATOM 1661 N N . PRO A 1 218 ? 3.416 -7.508 -17.958 1.00 85.62 218 PRO A N 1
ATOM 1662 C CA . PRO A 1 218 ? 4.516 -6.626 -17.615 1.00 85.62 218 PRO A CA 1
ATOM 1663 C C . PRO A 1 218 ? 4.328 -5.226 -18.205 1.00 85.62 218 PRO A C 1
ATOM 1665 O O . PRO A 1 218 ? 3.930 -5.064 -19.362 1.00 85.62 218 PRO A O 1
ATOM 1668 N N . VAL A 1 219 ? 4.709 -4.220 -17.425 1.00 88.38 219 VAL A N 1
ATOM 1669 C CA . VAL A 1 219 ? 4.838 -2.833 -17.871 1.00 88.38 219 VAL A CA 1
ATOM 1670 C C . VAL A 1 219 ? 6.154 -2.703 -18.636 1.00 88.38 219 VAL A C 1
ATOM 1672 O O . VAL A 1 219 ? 7.220 -2.889 -18.063 1.00 88.38 219 VAL A O 1
ATOM 1675 N N . ILE A 1 220 ? 6.115 -2.391 -19.930 1.00 88.56 220 ILE A N 1
ATOM 1676 C CA . ILE A 1 220 ? 7.330 -2.296 -20.756 1.00 88.56 220 ILE A CA 1
ATOM 1677 C C . ILE A 1 220 ? 7.610 -0.832 -21.086 1.00 88.56 220 ILE A C 1
ATOM 1679 O O . ILE A 1 220 ? 6.772 -0.151 -21.678 1.00 88.56 220 ILE A O 1
ATOM 1683 N N . VAL A 1 221 ? 8.806 -0.361 -20.728 1.00 88.88 221 VAL A N 1
ATOM 1684 C CA . VAL A 1 221 ? 9.257 1.020 -20.966 1.00 88.88 221 VAL A CA 1
ATOM 1685 C C . VAL A 1 221 ? 10.602 0.999 -21.687 1.00 88.88 221 VAL A C 1
ATOM 1687 O O . VAL A 1 221 ? 11.442 0.137 -21.432 1.00 88.88 221 VAL A O 1
ATOM 1690 N N . ALA A 1 222 ? 10.810 1.929 -22.618 1.00 88.00 222 ALA A N 1
ATOM 1691 C CA . ALA A 1 222 ? 12.086 2.067 -23.312 1.00 88.00 222 ALA A CA 1
ATOM 1692 C C . ALA A 1 222 ? 13.176 2.604 -22.366 1.00 88.00 222 ALA A C 1
ATOM 1694 O O . ALA A 1 222 ? 12.901 3.382 -21.460 1.00 88.00 222 ALA A O 1
ATOM 1695 N N . CYS A 1 223 ? 14.423 2.201 -22.586 1.00 87.69 223 CYS A N 1
ATOM 1696 C CA . CYS A 1 223 ? 15.597 2.762 -21.919 1.00 87.69 223 CYS A CA 1
ATOM 1697 C C . CYS A 1 223 ? 16.669 3.104 -22.953 1.00 87.69 223 CYS A C 1
ATOM 1699 O O . CYS A 1 223 ? 16.766 2.451 -23.994 1.00 87.69 223 CYS A O 1
ATOM 1701 N N . SER A 1 224 ? 17.468 4.130 -22.663 1.00 87.12 224 SER A N 1
ATOM 1702 C CA . SER A 1 224 ? 18.577 4.561 -23.510 1.00 87.12 224 SER A CA 1
ATOM 1703 C C . SER A 1 224 ? 19.864 4.541 -22.700 1.00 87.12 224 SER A C 1
ATOM 1705 O O . SER A 1 224 ? 20.045 5.338 -21.790 1.00 87.12 224 SER A O 1
ATOM 1707 N N . ASN A 1 225 ? 20.766 3.634 -23.045 1.00 85.38 225 ASN A N 1
ATOM 1708 C CA . ASN A 1 225 ? 22.117 3.593 -22.503 1.00 85.38 225 ASN A CA 1
ATOM 1709 C C . ASN A 1 225 ? 23.092 4.346 -23.416 1.00 85.38 225 ASN A C 1
ATOM 1711 O O . ASN A 1 225 ? 22.754 4.635 -24.571 1.00 85.38 225 ASN A O 1
ATOM 1715 N N . PRO A 1 226 ? 24.328 4.623 -22.953 1.00 85.19 226 PRO A N 1
ATOM 1716 C CA . PRO A 1 226 ? 25.361 5.197 -23.803 1.00 85.19 226 PRO A CA 1
ATOM 1717 C C . PRO A 1 226 ? 25.477 4.435 -25.120 1.00 85.19 226 PRO A C 1
ATOM 1719 O O . PRO A 1 226 ? 25.372 3.205 -25.145 1.00 85.19 226 PRO A O 1
ATOM 1722 N N . SER A 1 227 ? 25.683 5.163 -26.218 1.00 85.06 227 SER A N 1
ATOM 1723 C CA . SER A 1 227 ? 25.818 4.568 -27.545 1.00 85.06 227 SER A CA 1
ATOM 1724 C C . SER A 1 227 ? 26.803 3.406 -27.510 1.00 85.06 227 SER A C 1
ATOM 1726 O O . SER A 1 227 ? 27.916 3.530 -26.994 1.00 85.06 227 SER A O 1
ATOM 1728 N N . CYS A 1 228 ? 26.395 2.265 -28.066 1.00 82.56 228 CYS A N 1
ATOM 1729 C CA . CYS A 1 228 ? 27.292 1.129 -28.203 1.00 82.56 228 CYS A CA 1
ATOM 1730 C C . CYS A 1 228 ? 28.563 1.558 -28.934 1.00 82.56 228 CYS A C 1
ATOM 1732 O O . CYS A 1 228 ? 28.500 2.357 -29.873 1.00 82.56 228 CYS A O 1
ATOM 1734 N N . ARG A 1 229 ? 29.716 1.005 -28.525 1.00 76.75 229 ARG A N 1
ATOM 1735 C CA . ARG A 1 229 ? 30.975 1.205 -29.251 1.00 76.75 229 ARG A CA 1
ATOM 1736 C C . ARG A 1 229 ? 30.735 0.874 -30.721 1.00 76.75 229 ARG A C 1
ATOM 1738 O O . ARG A 1 229 ? 30.515 -0.285 -31.076 1.00 76.75 229 ARG A O 1
ATOM 1745 N N . SER A 1 230 ? 30.765 1.895 -31.571 1.00 66.44 230 SER A N 1
ATOM 1746 C CA . SER A 1 230 ? 30.648 1.697 -33.007 1.00 66.44 230 SER A CA 1
ATOM 1747 C C . SER A 1 230 ? 31.943 1.057 -33.486 1.00 66.44 230 SER A C 1
ATOM 1749 O O . SER A 1 230 ? 32.999 1.692 -33.481 1.00 66.44 230 SER A O 1
ATOM 1751 N N . ARG A 1 231 ? 31.869 -0.208 -33.903 1.00 67.94 231 ARG A N 1
ATOM 1752 C CA . ARG A 1 231 ? 32.936 -0.844 -34.679 1.00 67.94 231 ARG A CA 1
ATOM 1753 C C . ARG A 1 231 ? 32.951 -0.155 -36.039 1.00 67.94 231 ARG A C 1
ATOM 1755 O O . ARG A 1 231 ? 32.048 -0.370 -36.842 1.00 67.94 231 ARG A O 1
ATOM 1762 N N . SER A 1 232 ? 33.924 0.717 -36.280 1.00 67.50 232 SER A N 1
ATOM 1763 C CA . SER A 1 232 ? 34.126 1.280 -37.614 1.00 67.50 232 SER A CA 1
ATOM 1764 C C . SER A 1 232 ? 35.048 0.357 -38.397 1.00 67.50 232 SER A C 1
ATOM 1766 O O . SER A 1 232 ? 36.132 0.011 -37.928 1.00 67.50 232 SER A O 1
ATOM 1768 N N . ILE A 1 233 ? 34.605 -0.049 -39.581 1.00 71.44 233 ILE A N 1
ATOM 1769 C CA . ILE A 1 233 ? 35.424 -0.805 -40.522 1.00 71.44 233 ILE A CA 1
ATOM 1770 C C . ILE A 1 233 ? 36.163 0.202 -41.398 1.00 71.44 233 ILE A C 1
ATOM 1772 O O . ILE A 1 233 ? 35.526 1.018 -42.065 1.00 71.44 233 ILE A O 1
ATOM 1776 N N . GLU A 1 234 ? 37.492 0.150 -41.387 1.00 81.00 234 GLU A N 1
ATOM 1777 C CA . GLU A 1 234 ? 38.337 1.038 -42.181 1.00 81.00 234 GLU A CA 1
ATOM 1778 C C . GLU A 1 234 ? 39.261 0.233 -43.101 1.00 81.00 234 GLU A C 1
ATOM 1780 O O . GLU A 1 234 ? 39.899 -0.744 -42.697 1.00 81.00 234 GLU A O 1
ATOM 1785 N N . TRP A 1 235 ? 39.324 0.645 -44.368 1.00 84.06 235 TRP A N 1
ATOM 1786 C CA . TRP A 1 235 ? 40.243 0.082 -45.350 1.00 84.06 235 TRP A CA 1
ATOM 1787 C C . TRP A 1 235 ? 41.585 0.792 -45.242 1.00 84.06 235 TRP A C 1
ATOM 1789 O O . TRP A 1 235 ? 41.737 1.919 -45.708 1.00 84.06 235 TRP A O 1
ATOM 1799 N N . VAL A 1 236 ? 42.570 0.119 -44.655 1.00 87.44 236 VAL A N 1
ATOM 1800 C CA . VAL A 1 236 ? 43.908 0.680 -44.474 1.00 87.44 236 VAL A CA 1
ATOM 1801 C C . VAL A 1 236 ? 44.815 0.191 -45.608 1.00 87.44 236 VAL A C 1
ATOM 1803 O O . VAL A 1 236 ? 45.067 -1.018 -45.720 1.00 87.44 236 VAL A O 1
ATOM 1806 N N . PRO A 1 237 ? 45.298 1.089 -46.489 1.00 91.88 237 PRO A N 1
ATOM 1807 C CA . PRO A 1 237 ? 46.262 0.722 -47.514 1.00 91.88 237 PRO A CA 1
ATOM 1808 C C . PRO A 1 237 ? 47.629 0.449 -46.875 1.00 91.88 237 PRO A C 1
ATOM 1810 O O . PRO A 1 237 ? 48.106 1.219 -46.048 1.00 91.88 237 PRO A O 1
ATOM 1813 N N . GLY A 1 238 ? 48.268 -0.645 -47.276 1.00 88.81 238 GLY A N 1
ATOM 1814 C CA . GLY A 1 238 ? 49.667 -0.925 -46.967 1.00 88.81 238 GLY A CA 1
ATOM 1815 C C . GLY A 1 238 ? 50.621 -0.144 -47.869 1.00 88.81 238 GLY A C 1
ATOM 1816 O O . GLY A 1 238 ? 50.201 0.600 -48.761 1.00 88.81 238 GLY A O 1
ATOM 1817 N N . GLU A 1 239 ? 51.917 -0.345 -47.649 1.00 93.94 239 GLU A N 1
ATOM 1818 C CA . GLU A 1 239 ? 52.960 0.309 -48.437 1.00 93.94 239 GLU A CA 1
ATOM 1819 C C . GLU A 1 239 ? 52.936 -0.125 -49.909 1.00 93.94 239 GLU A C 1
ATOM 1821 O O . GLU A 1 239 ? 52.541 -1.243 -50.260 1.00 93.94 239 GLU A O 1
ATOM 1826 N N . TRP A 1 240 ? 53.353 0.791 -50.782 1.00 93.94 240 TRP A N 1
ATOM 1827 C CA . TRP A 1 240 ? 53.510 0.522 -52.205 1.00 93.94 240 TRP A CA 1
ATOM 1828 C C . TRP A 1 240 ? 54.758 -0.320 -52.468 1.00 93.94 240 TRP A C 1
ATOM 1830 O O . TRP A 1 240 ? 55.825 -0.063 -51.918 1.00 93.94 240 TRP A O 1
ATOM 1840 N N . SER A 1 241 ? 54.644 -1.296 -53.367 1.00 92.25 241 SER A N 1
ATOM 1841 C CA . SER A 1 241 ? 55.790 -2.039 -53.881 1.00 92.25 241 SER A CA 1
ATOM 1842 C C . SER A 1 241 ? 56.704 -1.133 -54.704 1.00 92.25 241 SER A C 1
ATOM 1844 O O . SER A 1 241 ? 56.273 -0.121 -55.258 1.00 92.25 241 SER A O 1
ATOM 1846 N N . SER A 1 242 ? 57.950 -1.552 -54.906 1.00 91.56 242 SER A N 1
ATOM 1847 C CA . SER A 1 242 ? 58.806 -0.967 -55.941 1.00 91.56 242 SER A CA 1
ATOM 1848 C C . SER A 1 242 ? 58.139 -1.051 -57.322 1.00 91.56 242 SER A C 1
ATOM 1850 O O . SER A 1 242 ? 57.287 -1.915 -57.564 1.00 91.56 242 SER A O 1
ATOM 1852 N N . CYS A 1 243 ? 58.497 -0.125 -58.214 1.00 91.62 243 CYS A N 1
ATOM 1853 C CA . CYS A 1 243 ? 57.975 -0.098 -59.578 1.00 91.62 243 CYS A CA 1
ATOM 1854 C C . CYS A 1 243 ? 58.390 -1.368 -60.333 1.00 91.62 243 CYS A C 1
ATOM 1856 O O . CYS A 1 243 ? 59.531 -1.814 -60.216 1.00 91.62 243 CYS A O 1
ATOM 1858 N N . SER A 1 244 ? 57.476 -1.944 -61.117 1.00 92.00 244 SER A N 1
ATOM 1859 C CA . SER A 1 244 ? 57.735 -3.162 -61.899 1.00 92.00 244 SER A CA 1
ATOM 1860 C C . SER A 1 244 ? 58.788 -2.987 -63.000 1.00 92.00 244 SER A C 1
ATOM 1862 O O . SER A 1 244 ? 59.250 -3.978 -63.557 1.00 92.00 244 SER A O 1
ATOM 1864 N N . ALA A 1 245 ? 59.137 -1.746 -63.339 1.00 87.75 245 ALA A N 1
ATOM 1865 C CA . ALA A 1 245 ? 60.125 -1.412 -64.351 1.00 87.75 245 ALA A CA 1
ATOM 1866 C C . ALA A 1 245 ? 60.969 -0.216 -63.894 1.00 87.75 245 ALA A C 1
ATOM 1868 O O . ALA A 1 245 ? 60.469 0.699 -63.237 1.00 87.75 245 ALA A O 1
ATOM 1869 N N . THR A 1 246 ? 62.248 -0.221 -64.262 1.00 85.12 246 THR A N 1
ATOM 1870 C CA . THR A 1 246 ? 63.194 0.873 -63.993 1.00 85.12 246 THR A CA 1
ATOM 1871 C C . THR A 1 246 ? 63.224 1.922 -65.112 1.00 85.12 246 THR A C 1
ATOM 1873 O O . THR A 1 246 ? 63.753 3.010 -64.901 1.00 85.12 246 THR A O 1
ATOM 1876 N N . CYS A 1 247 ? 62.627 1.637 -66.278 1.00 74.50 247 CYS A N 1
ATOM 1877 C CA . CYS A 1 247 ? 62.375 2.595 -67.358 1.00 74.50 247 CYS A CA 1
ATOM 1878 C C . CYS A 1 247 ? 61.124 2.199 -68.176 1.00 74.50 247 CYS A C 1
ATOM 1880 O O . CYS A 1 247 ? 60.773 1.023 -68.252 1.00 74.50 247 CYS A O 1
ATOM 1882 N N . GLY A 1 248 ? 60.435 3.176 -68.780 1.00 81.44 248 GLY A N 1
ATOM 1883 C CA . GLY A 1 248 ? 59.175 2.958 -69.512 1.00 81.44 248 GLY A CA 1
ATOM 1884 C C . GLY A 1 248 ? 57.933 2.887 -68.607 1.00 81.44 248 GLY A C 1
ATOM 1885 O O . GLY A 1 248 ? 57.935 3.416 -67.498 1.00 81.44 248 GLY A O 1
ATOM 1886 N N . PHE A 1 249 ? 56.848 2.264 -69.083 1.00 85.62 249 PHE A N 1
ATOM 1887 C CA . PHE A 1 249 ? 55.606 2.115 -68.312 1.00 85.62 249 PHE A CA 1
ATOM 1888 C C . PHE A 1 249 ? 55.711 0.951 -67.317 1.00 85.62 249 PHE A C 1
ATOM 1890 O O . PHE A 1 249 ? 55.904 -0.198 -67.711 1.00 85.62 249 PHE A O 1
ATOM 1897 N N . GLY A 1 250 ? 55.546 1.247 -66.029 1.00 86.06 250 GLY A N 1
ATOM 1898 C CA . GLY A 1 250 ? 55.522 0.262 -64.949 1.00 86.06 250 GLY A CA 1
ATOM 1899 C C . GLY A 1 250 ? 54.345 0.487 -64.006 1.00 86.06 250 GLY A C 1
ATOM 1900 O O . GLY A 1 250 ? 53.668 1.513 -64.067 1.00 86.06 250 GLY A O 1
ATOM 1901 N N . TYR A 1 251 ? 54.091 -0.481 -63.130 1.00 88.75 251 TYR A N 1
ATOM 1902 C CA . TYR A 1 251 ? 53.029 -0.407 -62.132 1.00 88.75 251 TYR A CA 1
ATOM 1903 C C . TYR A 1 251 ? 53.557 -0.752 -60.738 1.00 88.75 251 TYR A C 1
ATOM 1905 O O . TYR A 1 251 ? 54.510 -1.519 -60.576 1.00 88.75 251 TYR A O 1
ATOM 1913 N N . GLN A 1 252 ? 52.913 -0.186 -59.719 1.00 89.50 252 GLN A N 1
ATOM 1914 C CA . GLN A 1 252 ? 53.126 -0.529 -58.316 1.00 89.50 252 GLN A CA 1
ATOM 1915 C C . GLN A 1 252 ? 51.885 -1.226 -57.772 1.00 89.50 252 GLN A C 1
ATOM 1917 O O . GLN A 1 252 ? 50.759 -0.970 -58.202 1.00 89.50 252 GLN A O 1
ATOM 1922 N N . ARG A 1 253 ? 52.091 -2.129 -56.817 1.00 92.94 253 ARG A N 1
ATOM 1923 C CA . ARG A 1 253 ? 51.015 -2.839 -56.124 1.00 92.94 253 ARG A CA 1
ATOM 1924 C C . ARG A 1 253 ? 51.090 -2.521 -54.640 1.00 92.94 253 ARG A C 1
ATOM 1926 O O . ARG A 1 253 ? 52.178 -2.366 -54.102 1.00 92.94 253 ARG A O 1
ATOM 1933 N N . ARG A 1 254 ? 49.943 -2.463 -53.972 1.00 92.38 254 ARG A N 1
ATOM 1934 C CA . ARG A 1 254 ? 49.857 -2.428 -52.507 1.00 92.38 254 ARG A CA 1
ATOM 1935 C C . ARG A 1 254 ? 48.755 -3.360 -52.036 1.00 92.38 254 ARG A C 1
ATOM 1937 O O . ARG A 1 254 ? 47.765 -3.548 -52.742 1.00 92.38 254 ARG A O 1
ATOM 1944 N N . SER A 1 255 ? 48.908 -3.922 -50.845 1.00 88.81 255 SER A N 1
ATOM 1945 C CA . SER A 1 255 ? 47.822 -4.642 -50.176 1.00 88.81 255 SER A CA 1
ATOM 1946 C C . SER A 1 255 ? 46.884 -3.650 -49.496 1.00 88.81 255 SER A C 1
ATOM 1948 O O . SER A 1 255 ? 47.364 -2.688 -48.904 1.00 88.81 255 SER A O 1
ATOM 1950 N N . ILE A 1 256 ? 45.578 -3.899 -49.498 1.00 90.38 256 ILE A N 1
ATOM 1951 C CA . ILE A 1 256 ? 44.627 -3.171 -48.647 1.00 90.38 256 ILE A CA 1
ATOM 1952 C C . ILE A 1 256 ? 44.118 -4.159 -47.602 1.00 90.38 256 ILE A C 1
ATOM 1954 O O . ILE A 1 256 ? 43.739 -5.279 -47.949 1.00 90.38 256 ILE A O 1
ATOM 1958 N N . ARG A 1 257 ? 44.150 -3.772 -46.325 1.00 84.00 257 ARG A N 1
ATOM 1959 C CA . ARG A 1 257 ? 43.615 -4.584 -45.227 1.00 84.00 257 ARG A CA 1
ATOM 1960 C C . ARG A 1 257 ? 42.357 -3.926 -44.680 1.00 84.00 257 ARG A C 1
ATOM 1962 O O . ARG A 1 257 ? 42.329 -2.721 -44.457 1.00 84.00 257 ARG A O 1
ATOM 1969 N N . CYS A 1 258 ? 41.326 -4.731 -44.467 1.00 81.12 258 CYS A N 1
ATOM 1970 C CA . CYS A 1 258 ? 40.119 -4.318 -43.770 1.00 81.12 258 CYS A CA 1
ATOM 1971 C C . CYS A 1 258 ? 40.379 -4.461 -42.270 1.00 81.12 258 CYS A C 1
ATOM 1973 O O . CYS A 1 258 ? 40.496 -5.585 -41.778 1.00 81.12 258 CYS A O 1
ATOM 1975 N N . LEU A 1 259 ? 40.525 -3.346 -41.557 1.00 76.25 259 LEU A N 1
ATOM 1976 C CA . LEU A 1 259 ? 40.734 -3.355 -40.112 1.00 76.25 259 LEU A CA 1
ATOM 1977 C C . LEU A 1 259 ? 39.453 -2.917 -39.404 1.00 76.25 259 LEU A C 1
ATOM 1979 O O . LEU A 1 259 ? 38.802 -1.947 -39.789 1.00 76.25 259 LEU A O 1
ATOM 1983 N N . GLN A 1 260 ? 39.094 -3.649 -38.354 1.00 71.75 260 GLN A N 1
ATOM 1984 C CA . GLN A 1 260 ? 38.018 -3.268 -37.451 1.00 71.75 260 GLN A CA 1
ATOM 1985 C C . GLN A 1 260 ? 38.621 -2.394 -36.351 1.00 71.75 260 GLN A C 1
ATOM 1987 O O . GLN A 1 260 ? 39.382 -2.888 -35.521 1.00 71.75 260 GLN A O 1
ATOM 1992 N N . MET A 1 261 ? 38.299 -1.102 -36.353 1.00 62.81 261 MET A N 1
ATOM 1993 C CA . MET A 1 261 ? 38.755 -0.176 -35.320 1.00 62.81 261 MET A CA 1
ATOM 1994 C C . MET A 1 261 ? 37.683 0.004 -34.244 1.00 62.81 261 MET A C 1
ATOM 1996 O O . MET A 1 261 ? 36.494 0.157 -34.539 1.00 62.81 261 MET A O 1
ATOM 2000 N N . GLU A 1 262 ? 38.108 0.014 -32.982 1.00 63.22 262 GLU A N 1
ATOM 2001 C CA . GLU A 1 262 ? 37.267 0.438 -31.866 1.00 63.22 262 GLU A CA 1
ATOM 2002 C C . GLU A 1 262 ? 37.393 1.952 -31.697 1.00 63.22 262 GLU A C 1
ATOM 2004 O O . GLU A 1 262 ? 38.418 2.452 -31.233 1.00 63.22 262 GLU A O 1
ATOM 2009 N N . ARG A 1 263 ? 36.350 2.709 -32.053 1.00 59.22 263 ARG A N 1
ATOM 2010 C CA . ARG A 1 263 ? 36.293 4.129 -31.690 1.00 59.22 263 ARG A CA 1
ATOM 2011 C C . ARG A 1 263 ? 35.915 4.252 -30.216 1.00 59.22 263 ARG A C 1
ATOM 2013 O O . ARG A 1 263 ? 34.765 4.032 -29.844 1.00 59.22 263 ARG A O 1
ATOM 2020 N N . GLN A 1 264 ? 36.890 4.612 -29.382 1.00 55.50 264 GLN A N 1
ATOM 2021 C CA . GLN A 1 264 ? 36.634 5.072 -28.020 1.00 55.50 264 GLN A CA 1
ATOM 2022 C C . GLN A 1 264 ? 36.143 6.520 -28.069 1.00 55.50 264 GLN A C 1
ATOM 2024 O O . GLN A 1 264 ? 36.930 7.447 -28.246 1.00 55.50 264 GLN A O 1
ATOM 2029 N N . THR A 1 265 ? 34.849 6.741 -27.870 1.00 49.12 265 THR A N 1
ATOM 2030 C CA . THR A 1 265 ? 34.379 8.034 -27.367 1.00 49.12 265 THR A CA 1
ATOM 2031 C C . THR A 1 265 ? 34.474 8.007 -25.842 1.00 49.12 265 THR A C 1
ATOM 2033 O O . THR A 1 265 ? 33.546 7.576 -25.172 1.00 49.12 265 THR A O 1
ATOM 2036 N N . GLY A 1 266 ? 35.652 8.396 -25.341 1.00 41.16 266 GLY A N 1
ATOM 2037 C CA . GLY A 1 266 ? 35.908 8.994 -24.025 1.00 41.16 266 GLY A CA 1
ATOM 2038 C C . GLY A 1 266 ? 35.418 8.281 -22.758 1.00 41.16 266 GLY A C 1
ATOM 2039 O O . GLY A 1 266 ? 34.306 8.525 -22.315 1.00 41.16 266 GLY A O 1
ATOM 2040 N N . ALA A 1 267 ? 36.324 7.565 -22.084 1.00 33.16 267 ALA A N 1
ATOM 2041 C CA . ALA A 1 267 ? 36.530 7.678 -20.633 1.00 33.16 267 ALA A CA 1
ATOM 2042 C C . ALA A 1 267 ? 37.898 7.071 -20.274 1.00 33.16 267 ALA A C 1
ATOM 2044 O O . ALA A 1 267 ? 38.137 5.881 -20.469 1.00 33.16 267 ALA A O 1
ATOM 2045 N N . PHE A 1 268 ? 38.808 7.913 -19.785 1.00 41.56 268 PHE A N 1
ATOM 2046 C CA . PHE A 1 268 ? 40.119 7.518 -19.276 1.00 41.56 268 PHE A CA 1
ATOM 2047 C C . PHE A 1 268 ? 39.978 6.515 -18.127 1.00 41.56 268 PHE A C 1
ATOM 2049 O O . PHE A 1 268 ? 39.279 6.790 -17.158 1.00 41.56 268 PHE A O 1
ATOM 2056 N N . THR A 1 269 ? 40.740 5.425 -18.165 1.00 31.36 269 THR A N 1
ATOM 2057 C CA . THR A 1 269 ? 41.240 4.769 -16.950 1.00 31.36 269 THR A CA 1
ATOM 2058 C C . THR A 1 269 ? 42.677 4.321 -17.191 1.00 31.36 269 THR A C 1
ATOM 2060 O O . THR A 1 269 ? 42.971 3.585 -18.130 1.00 31.36 269 THR A O 1
ATOM 2063 N N . LYS A 1 270 ? 43.581 4.862 -16.367 1.00 33.56 270 LYS A N 1
ATOM 2064 C CA . LYS A 1 270 ? 44.975 4.430 -16.229 1.00 33.56 270 LYS A CA 1
ATOM 2065 C C . LYS A 1 270 ? 45.008 3.003 -15.678 1.00 33.56 270 LYS A C 1
ATOM 2067 O O . LYS A 1 270 ? 44.271 2.713 -14.737 1.00 33.56 270 LYS A O 1
ATOM 2072 N N . ALA A 1 271 ? 45.926 2.197 -16.197 1.00 30.73 271 ALA A N 1
ATOM 2073 C CA . ALA A 1 271 ? 46.598 1.143 -15.447 1.00 30.73 271 ALA A CA 1
ATOM 2074 C C . ALA A 1 271 ? 48.082 1.517 -15.369 1.00 30.73 271 ALA A C 1
ATOM 2076 O O . ALA A 1 271 ? 48.592 2.039 -16.390 1.00 30.73 271 ALA A O 1
#

InterPro domains:
  IPR000884 Thrombospondin type-1 (TSP1) repeat [PF00090] (128-155)
  IPR000884 Thrombospondin type-1 (TSP1) repeat [PS50092] (231-260)
  IPR036383 Thrombospondin type-1 repeat superfamily [G3DSA:2.20.100.10] (215-270)
  IPR036383 Thrombospondin type-1 repeat superfamily [SSF82895] (234-265)
  IPR050439 ADAMTS and ADAMTS-like [PTHR13723] (29-261)

Sequence (271 aa):
RTLDGVDNYVGTESVECFEVSGCGGEFKWITSAWSECRQNTAYSDMGALCYSTLRQMLYGESQTIPNGSSFTGVRSRTAKCVLGSGSNEEDQREAPEQYCERAGLSKPSEQQSCIADFTCYRWTTVHFSQCSTSCGMGQRVGQLSCEEVKVSHDGTPIVTSVGESDCLYHLGTNVSLLIDDRNDDPTVFIVESGSIEEREGFQRSSSIRPLAYSLGKPVIVACSNPSCRSRSIEWVPGEWSSCSATCGFGYQRRSIRCLQMERQTGAFTKA

Organism: Hymenolepis diminuta (NCBI:txid6216)